Protein AF-A0A4Y3QLA6-F1 (afdb_monomer)

Solvent-accessible surface area (backbone atoms only — not comparable to full-atom values): 12357 Å² total; per-residue (Å²): 140,79,83,77,79,78,78,80,79,76,83,69,88,72,71,96,78,66,92,45,37,90,66,81,82,59,57,68,66,60,54,50,52,52,51,52,52,50,52,52,36,50,50,37,34,53,53,11,50,51,41,22,53,53,9,60,76,34,49,87,42,94,63,7,57,62,35,28,50,51,9,50,51,37,36,58,59,27,51,62,52,56,50,65,70,73,25,26,32,49,52,69,87,88,62,79,60,66,77,40,37,28,38,77,40,69,71,88,74,57,65,70,40,77,46,73,47,51,10,86,76,34,86,62,70,41,54,38,27,52,84,86,43,78,56,88,43,73,44,34,36,38,65,32,18,64,52,73,53,32,73,66,61,53,36,69,56,84,73,86,69,92,76,76,65,41,30,45,33,38,29,32,65,78,54,86,68,69,77,42,22,39,44,88,69,37,35,36,27,70,50,67,45,49,27,33,27,69,40,72,42,78,54,57,72,70,60,51,54,56,34,56,68,70,72,113

Foldseek 3Di:
DDDDDDPDPPPDPDPPPDLFDPDQPFDPVLVVVLVVLVVVLVVLLVVLVVQLVQLVVCVVPPVSVVSNVSSVVSNVVSVVSVLVQQAWEWDDFPPFQQQKKKAKDLDDDDAQDKDKAFLVPAPFWGAHDYPNHRPGDTARWGKIFSDGHHLVVLLPPPPPPVDGWMKMFIWGFPDTQGIWTDRRRMITGRGMTIIGTHDIDIDDVVSVVSSVVSVD

Mean predicted aligned error: 10.74 Å

pLDDT: mean 77.85, std 16.45, range [32.53, 97.44]

Sequence (216 aa):
MGRAAEPNHVPGSPASGALWAEVEWVPAGERRRLKIVMAGTLGLMIVGIAVHLTGMVLARTGAGVPLMLVGIALVALALPVAVFVNSYRGITPGTPGPPQLFHLSPIKWEPQDIVTLEASRSRGRQFFVDHGKLRRQYKRMVFFFPQRPTSKHMGQQSLKSKKGQLYLYELEPLTPLGPQYQRGAALGIPHDVTVRVLNRQPLPLTARSRLRRRGR

Organism: Microbacterium testaceum (NCBI:txid2033)

Radius of gyration: 22.07 Å; Cα contacts (8 Å, |Δi|>4): 345; chains: 1; bounding box: 47×64×65 Å

Nearest PDB structures (foldseek):
  7a0g-assembly1_GGG  TM=6.972E-01  e=6.358E-01  Serratia marcescens
  6h2f-assembly1_G  TM=5.927E-01  e=2.208E+00  Aeromonas hydrophila subsp. hydrophila AL09-71

Secondary structure (DSSP, 8-state):
---PPPP--------TT-SS-SS--S-HHHHHHHHHHHHHHHHHHHHHHHHHHHHHHTTTSTTHHHHHHHHHHHHHHHHHHHHHHHSEEEPPTTPPPPS-EEEEESS---TT-EEEE-GGGSSS-EEEEETTEEEEEEE--EEEBSSPPPHHHHHHS----SSS--EEEEEEESS---S-EEETTEEEESS-EEEEEEEEEEPPHHHHHHHHHT--

Structure (mmCIF, N/CA/C/O backbone):
data_AF-A0A4Y3QLA6-F1
#
_entry.id   AF-A0A4Y3QLA6-F1
#
loop_
_atom_site.group_PDB
_atom_site.id
_atom_site.type_symbol
_atom_site.label_atom_id
_atom_site.label_alt_id
_atom_site.label_comp_id
_atom_site.label_asym_id
_atom_site.label_entity_id
_atom_site.label_seq_id
_atom_site.pdbx_PDB_ins_code
_atom_site.Cartn_x
_atom_site.Cartn_y
_atom_site.Cartn_z
_atom_site.occupancy
_atom_site.B_iso_or_equiv
_atom_site.auth_seq_id
_atom_site.auth_comp_id
_atom_site.auth_asym_id
_atom_site.auth_atom_id
_atom_site.pdbx_PDB_model_num
ATOM 1 N N . MET A 1 1 ? -9.017 -45.637 19.934 1.00 41.72 1 MET A N 1
ATOM 2 C CA . MET A 1 1 ? -7.825 -44.819 20.247 1.00 41.72 1 MET A CA 1
ATOM 3 C C . MET A 1 1 ? -7.813 -43.613 19.313 1.00 41.72 1 MET A C 1
ATOM 5 O O . MET A 1 1 ? -7.311 -43.711 18.203 1.00 41.72 1 MET A O 1
ATOM 9 N N . GLY A 1 2 ? -8.475 -42.520 19.703 1.00 44.28 2 GLY A N 1
ATOM 10 C CA . GLY A 1 2 ? -8.557 -41.293 18.904 1.00 44.28 2 GLY A CA 1
ATOM 11 C C . GLY A 1 2 ? -7.486 -40.306 19.355 1.00 44.28 2 GLY A C 1
ATOM 12 O O . GLY A 1 2 ? -7.479 -39.913 20.518 1.00 44.28 2 GLY A O 1
ATOM 13 N N . ARG A 1 3 ? -6.566 -39.936 18.457 1.00 42.38 3 ARG A N 1
ATOM 14 C CA . ARG A 1 3 ? -5.612 -38.844 18.690 1.00 42.38 3 ARG A CA 1
ATOM 15 C C . ARG A 1 3 ? -6.401 -37.543 18.820 1.00 42.38 3 ARG A C 1
ATOM 17 O O . ARG A 1 3 ? -7.006 -37.096 17.849 1.00 42.38 3 ARG A O 1
ATOM 24 N N . ALA A 1 4 ? -6.398 -36.966 20.018 1.00 39.28 4 ALA A N 1
ATOM 25 C CA . ALA A 1 4 ? -6.835 -35.598 20.237 1.00 39.28 4 ALA A CA 1
ATOM 26 C C . ALA A 1 4 ? -5.996 -34.672 19.345 1.00 39.28 4 ALA A C 1
ATOM 28 O O . ALA A 1 4 ? -4.767 -34.753 19.344 1.00 39.28 4 ALA A O 1
ATOM 29 N N . ALA A 1 5 ? -6.672 -33.848 18.546 1.00 46.12 5 ALA A N 1
ATOM 30 C CA . ALA A 1 5 ? -6.036 -32.816 17.748 1.00 46.12 5 ALA A CA 1
ATOM 31 C C . ALA A 1 5 ? -5.336 -31.826 18.688 1.00 46.12 5 ALA A C 1
ATOM 33 O O . ALA A 1 5 ? -5.974 -31.257 19.577 1.00 46.12 5 ALA A O 1
ATOM 34 N N . GLU A 1 6 ? -4.028 -31.644 18.503 1.00 34.53 6 GLU A N 1
ATOM 35 C CA . GLU A 1 6 ? -3.276 -30.586 19.169 1.00 34.53 6 GLU A CA 1
ATOM 36 C C . GLU A 1 6 ? -3.915 -29.227 18.842 1.00 34.53 6 GLU A C 1
ATOM 38 O O . GLU A 1 6 ? -4.188 -28.938 17.671 1.00 34.53 6 GLU A O 1
ATOM 43 N N . PRO A 1 7 ? -4.168 -28.373 19.845 1.00 40.84 7 PRO A N 1
ATOM 44 C CA . PRO A 1 7 ? -4.616 -27.018 19.590 1.00 40.84 7 PRO A CA 1
ATOM 45 C C . PRO A 1 7 ? -3.512 -26.268 18.840 1.00 40.84 7 PRO A C 1
ATOM 47 O O . PRO A 1 7 ? -2.398 -26.114 19.339 1.00 40.84 7 PRO A O 1
ATOM 50 N N . ASN A 1 8 ? -3.839 -25.785 17.636 1.00 43.41 8 ASN A N 1
ATOM 51 C CA . ASN A 1 8 ? -3.009 -24.840 16.897 1.00 43.41 8 ASN A CA 1
ATOM 52 C C . ASN A 1 8 ? -2.656 -23.676 17.825 1.00 43.41 8 ASN A C 1
ATOM 54 O O . ASN A 1 8 ? -3.515 -22.878 18.205 1.00 43.41 8 ASN A O 1
ATOM 58 N N . HIS A 1 9 ? -1.381 -23.601 18.191 1.00 32.53 9 HIS A N 1
ATOM 59 C CA . HIS A 1 9 ? -0.824 -22.526 18.986 1.00 32.53 9 HIS A CA 1
ATOM 60 C C . HIS A 1 9 ? -1.020 -21.216 18.216 1.00 32.53 9 HIS A C 1
ATOM 62 O O . HIS A 1 9 ? -0.312 -20.932 17.253 1.00 32.53 9 HIS A O 1
ATOM 68 N N . VAL A 1 10 ? -2.013 -20.422 18.622 1.00 43.31 10 VAL A N 1
ATOM 69 C CA . VAL A 1 10 ? -2.163 -19.036 18.171 1.00 43.31 10 VAL A CA 1
ATOM 70 C C . VAL A 1 10 ? -0.957 -18.275 18.730 1.00 43.31 10 VAL A C 1
ATOM 72 O O . VAL A 1 10 ? -0.815 -18.205 19.956 1.00 43.31 10 VAL A O 1
ATOM 75 N N . PRO A 1 11 ? -0.045 -17.746 17.895 1.00 43.00 11 PRO A N 1
ATOM 76 C CA . PRO A 1 11 ? 1.092 -16.994 18.393 1.00 43.00 11 PRO A CA 1
ATOM 77 C C . PRO A 1 11 ? 0.596 -15.661 18.949 1.00 43.00 11 PRO A C 1
ATOM 79 O O . PRO A 1 11 ? 0.084 -14.832 18.203 1.00 43.00 11 PRO A O 1
ATOM 82 N N . GLY A 1 12 ? 0.766 -15.492 20.261 1.00 38.47 12 GLY A N 1
ATOM 83 C CA . GLY A 1 12 ? 0.907 -14.216 20.958 1.00 38.47 12 GLY A CA 1
ATOM 84 C C . GLY A 1 12 ? -0.172 -13.171 20.690 1.00 38.47 12 GLY A C 1
ATOM 85 O O . GLY A 1 12 ? -0.034 -12.352 19.788 1.00 38.47 12 GLY A O 1
ATOM 86 N N . SER A 1 13 ? -1.157 -13.087 21.585 1.00 39.84 13 SER A N 1
ATOM 87 C CA . SER A 1 13 ? -1.758 -11.787 21.895 1.00 39.84 13 SER A CA 1
ATOM 88 C C . SER A 1 13 ? -0.634 -10.897 22.453 1.00 39.84 13 SER A C 1
ATOM 90 O O . SER A 1 13 ? -0.084 -11.229 23.508 1.00 39.84 13 SER A O 1
ATOM 92 N N . PRO A 1 14 ? -0.175 -9.850 21.739 1.00 45.19 14 PRO A N 1
ATOM 93 C CA . PRO A 1 14 ? 0.962 -9.069 22.195 1.00 45.19 14 PRO A CA 1
ATOM 94 C C . PRO A 1 14 ? 0.545 -8.253 23.415 1.00 45.19 14 PRO A C 1
ATOM 96 O O . PRO A 1 14 ? -0.505 -7.607 23.407 1.00 45.19 14 PRO A O 1
ATOM 99 N N . ALA A 1 15 ? 1.402 -8.267 24.436 1.00 44.12 15 ALA A N 1
ATOM 100 C CA . ALA A 1 15 ? 1.282 -7.460 25.640 1.00 44.12 15 ALA A CA 1
ATOM 101 C C . ALA A 1 15 ? 0.733 -6.056 25.328 1.00 44.12 15 ALA A C 1
ATOM 103 O O . ALA A 1 15 ? 1.223 -5.338 24.445 1.00 44.12 15 ALA A O 1
ATOM 104 N N . SER A 1 16 ? -0.312 -5.684 26.060 1.00 46.16 16 SER A N 1
ATOM 105 C CA . SER A 1 16 ? -0.976 -4.385 26.039 1.00 46.16 16 SER A CA 1
ATOM 106 C C .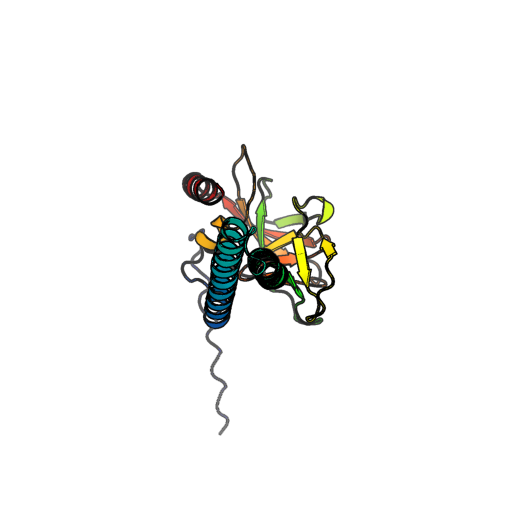 SER A 1 16 ? 0.009 -3.276 26.435 1.00 46.16 16 SER A C 1
ATOM 108 O O . SER A 1 16 ? 0.082 -2.877 27.591 1.00 46.16 16 SER A O 1
ATOM 110 N N . GLY A 1 17 ? 0.821 -2.812 25.485 1.00 54.91 17 GLY A N 1
ATOM 111 C CA . GLY A 1 17 ? 1.807 -1.751 25.711 1.00 54.91 17 GLY A CA 1
ATOM 112 C C . GLY A 1 17 ? 2.734 -1.479 24.524 1.00 54.91 17 GLY A C 1
ATOM 113 O O . GLY A 1 17 ? 3.170 -0.344 24.333 1.00 54.91 17 GLY A O 1
ATOM 114 N N . ALA A 1 18 ? 2.997 -2.475 23.671 1.00 63.41 18 ALA A N 1
ATOM 115 C CA . ALA A 1 18 ? 3.834 -2.278 22.489 1.00 63.41 18 ALA A CA 1
ATOM 116 C C . ALA A 1 18 ? 3.042 -1.636 21.334 1.00 63.41 18 ALA A C 1
ATOM 118 O O . ALA A 1 18 ? 2.153 -2.258 20.743 1.00 63.41 18 ALA A O 1
ATOM 119 N N . LEU A 1 19 ? 3.409 -0.397 20.983 1.00 71.25 19 LEU A N 1
ATOM 120 C CA . LEU A 1 19 ? 2.838 0.360 19.856 1.00 71.25 19 LEU A CA 1
ATOM 121 C C . LEU A 1 19 ? 3.053 -0.332 18.499 1.00 71.25 19 LEU A C 1
ATOM 123 O O . LEU A 1 19 ? 2.272 -0.165 17.564 1.00 71.25 19 LEU A O 1
ATOM 127 N N . TRP A 1 20 ? 4.137 -1.096 18.382 1.00 76.25 20 TRP A N 1
ATOM 128 C CA . TRP A 1 20 ? 4.556 -1.748 17.150 1.00 76.25 20 TRP A CA 1
ATOM 129 C C . TRP A 1 20 ? 4.590 -3.252 17.322 1.00 76.25 20 TRP A C 1
ATOM 131 O O . TRP A 1 20 ? 4.953 -3.745 18.386 1.00 76.25 20 TRP A O 1
ATOM 141 N N . ALA A 1 21 ? 4.294 -3.973 16.243 1.00 77.94 21 ALA A N 1
ATOM 142 C CA . ALA A 1 21 ? 4.711 -5.363 16.164 1.00 77.94 21 ALA A CA 1
ATOM 143 C C . ALA A 1 21 ? 6.245 -5.440 16.101 1.00 77.94 21 ALA A C 1
ATOM 145 O O . ALA A 1 21 ? 6.885 -4.679 15.363 1.00 77.94 21 ALA A O 1
ATOM 146 N N . GLU A 1 22 ? 6.819 -6.372 16.859 1.00 71.75 22 GLU A N 1
ATOM 147 C CA . GLU A 1 22 ? 8.259 -6.656 16.865 1.00 71.75 22 GLU A CA 1
ATOM 148 C C . GLU A 1 22 ? 8.672 -7.512 15.663 1.00 71.75 22 GLU A C 1
ATOM 150 O O . GLU A 1 22 ? 9.756 -7.339 15.105 1.00 71.75 22 GLU A O 1
ATOM 155 N N . VAL A 1 23 ? 7.772 -8.390 15.210 1.00 74.38 23 VAL A N 1
ATOM 156 C CA . VAL A 1 23 ? 8.021 -9.333 14.118 1.00 74.38 23 VAL A CA 1
ATOM 157 C C . VAL A 1 23 ? 7.332 -8.870 12.835 1.00 74.38 23 VAL A C 1
ATOM 159 O O . VAL A 1 23 ? 6.152 -8.518 12.809 1.00 74.38 23 VAL A O 1
ATOM 162 N N . GLU A 1 24 ? 8.082 -8.882 11.731 1.00 76.19 24 GLU A N 1
ATOM 163 C CA . GLU A 1 24 ? 7.548 -8.593 10.402 1.00 76.19 24 GLU A CA 1
ATOM 164 C C . GLU A 1 24 ? 6.762 -9.804 9.878 1.00 76.19 24 GLU A C 1
ATOM 166 O O . GLU A 1 24 ? 7.348 -10.766 9.380 1.00 76.19 24 GLU A O 1
ATOM 171 N N . TRP A 1 25 ? 5.436 -9.714 9.948 1.00 75.69 25 TRP A N 1
ATOM 172 C CA . TRP A 1 25 ? 4.486 -10.779 9.608 1.00 75.69 25 TRP A CA 1
ATOM 173 C C . TRP A 1 25 ? 4.239 -10.975 8.100 1.00 75.69 25 TRP A C 1
ATOM 175 O O . TRP A 1 25 ? 3.506 -11.875 7.698 1.00 75.69 25 TRP A O 1
ATOM 185 N N . VAL A 1 26 ? 4.869 -10.170 7.237 1.00 77.69 26 VAL A N 1
ATOM 186 C CA . VAL A 1 26 ? 4.823 -10.398 5.783 1.00 77.69 26 VAL A CA 1
ATOM 187 C C . VAL A 1 26 ? 5.601 -11.679 5.451 1.00 77.69 26 VAL A C 1
ATOM 189 O O . VAL A 1 26 ? 6.781 -11.76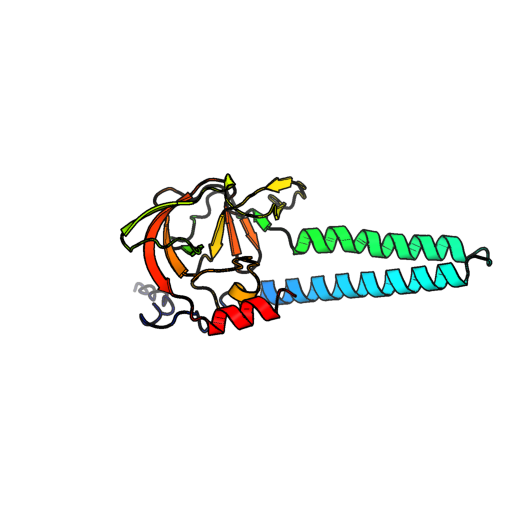7 5.819 1.00 77.69 26 VAL A O 1
ATOM 192 N N . PRO A 1 27 ? 5.016 -12.646 4.718 1.00 78.50 27 PRO A N 1
ATOM 193 C CA . PRO A 1 27 ? 5.691 -13.894 4.381 1.00 78.50 27 PRO A CA 1
ATOM 194 C C . PRO A 1 27 ? 7.056 -13.668 3.715 1.00 78.50 27 PRO A C 1
ATOM 196 O O . PRO A 1 27 ? 7.208 -12.858 2.794 1.00 78.50 27 PRO A O 1
ATOM 199 N N . ALA A 1 28 ? 8.076 -14.416 4.146 1.00 80.31 28 ALA A N 1
ATOM 200 C CA . ALA A 1 28 ? 9.442 -14.260 3.638 1.00 80.31 28 ALA A CA 1
ATOM 201 C C . ALA A 1 28 ? 9.547 -14.473 2.116 1.00 80.31 28 ALA A C 1
ATOM 203 O O . ALA A 1 28 ? 10.299 -13.758 1.447 1.00 80.31 28 ALA A O 1
ATOM 204 N N . GLY A 1 29 ? 8.753 -15.401 1.570 1.00 78.62 29 GLY A N 1
ATOM 205 C CA . GLY A 1 29 ? 8.673 -15.662 0.132 1.00 78.62 29 GLY A CA 1
ATOM 206 C C . GLY A 1 29 ? 8.174 -14.457 -0.671 1.00 78.62 29 GLY A C 1
ATOM 207 O O . GLY A 1 29 ? 8.763 -14.123 -1.699 1.00 78.62 29 GLY A O 1
ATOM 208 N N . GLU A 1 30 ? 7.162 -13.740 -0.171 1.00 77.25 30 GLU A N 1
ATOM 209 C CA . GLU A 1 30 ? 6.634 -12.536 -0.824 1.00 77.25 30 GLU A CA 1
ATOM 210 C C . GLU A 1 30 ? 7.689 -11.421 -0.849 1.00 77.25 30 GLU A C 1
ATOM 212 O O . GLU A 1 30 ? 7.937 -10.814 -1.894 1.00 77.25 30 GLU A O 1
ATOM 217 N N . ARG A 1 31 ? 8.408 -11.230 0.267 1.00 79.50 31 ARG A N 1
ATOM 218 C CA . ARG A 1 31 ? 9.523 -10.271 0.351 1.00 79.50 31 ARG A CA 1
ATOM 219 C C . ARG A 1 31 ? 10.645 -10.606 -0.628 1.00 79.50 31 ARG A C 1
ATOM 221 O O . ARG A 1 31 ? 11.154 -9.713 -1.304 1.00 79.50 31 ARG A O 1
ATOM 228 N N . ARG A 1 32 ? 11.060 -11.876 -0.692 1.00 82.81 32 ARG A N 1
ATOM 229 C CA . ARG A 1 32 ? 12.139 -12.322 -1.585 1.00 82.81 32 ARG A CA 1
ATOM 230 C C . ARG A 1 32 ? 11.745 -12.122 -3.045 1.00 82.81 32 ARG A C 1
ATOM 232 O O . ARG A 1 32 ? 12.527 -11.551 -3.799 1.00 82.81 32 ARG A O 1
ATOM 239 N N . ARG A 1 33 ? 10.523 -12.509 -3.421 1.00 81.81 33 ARG A N 1
ATOM 240 C CA . ARG A 1 33 ? 9.992 -12.299 -4.772 1.00 81.81 33 ARG A CA 1
ATOM 241 C C . ARG A 1 33 ? 9.972 -10.816 -5.137 1.00 81.81 33 ARG A C 1
ATOM 243 O O . ARG A 1 33 ? 10.454 -10.458 -6.205 1.00 81.81 33 ARG A O 1
ATOM 250 N N . LEU A 1 34 ? 9.481 -9.956 -4.244 1.00 81.44 34 LEU A N 1
ATOM 251 C CA . LEU A 1 34 ? 9.457 -8.509 -4.462 1.00 81.44 34 LEU A CA 1
ATOM 252 C C . LEU A 1 34 ? 10.868 -7.947 -4.692 1.00 81.44 34 LEU A C 1
ATOM 254 O O . LEU A 1 34 ? 11.083 -7.221 -5.658 1.00 81.44 34 LEU A O 1
ATOM 258 N N . LYS A 1 35 ? 11.843 -8.334 -3.857 1.00 85.19 35 LYS A N 1
ATOM 259 C CA . LYS A 1 35 ? 13.247 -7.918 -4.010 1.00 85.19 35 LYS A CA 1
ATOM 260 C C . LYS A 1 35 ? 13.847 -8.366 -5.340 1.00 85.19 35 LYS A C 1
ATOM 262 O O . LYS A 1 35 ? 14.475 -7.553 -6.007 1.00 85.19 35 LYS A O 1
ATOM 267 N N . ILE A 1 36 ? 13.642 -9.627 -5.726 1.00 86.94 36 ILE A N 1
ATOM 268 C CA . ILE A 1 36 ? 14.159 -10.177 -6.989 1.00 86.94 36 ILE A CA 1
ATOM 269 C C . ILE A 1 36 ? 13.582 -9.405 -8.174 1.00 86.94 36 ILE A C 1
ATOM 271 O O . ILE A 1 36 ? 14.332 -8.962 -9.040 1.00 86.94 36 ILE A O 1
ATOM 275 N N . VAL A 1 37 ? 12.264 -9.188 -8.199 1.00 85.25 37 VAL A N 1
ATOM 276 C CA . VAL A 1 37 ? 11.637 -8.481 -9.321 1.00 85.25 37 VAL A CA 1
ATOM 277 C C . VAL A 1 37 ? 12.057 -7.010 -9.358 1.00 85.25 37 VAL A C 1
ATOM 279 O O . VAL A 1 37 ? 12.344 -6.494 -10.435 1.00 85.25 37 VAL A O 1
ATOM 282 N N . MET A 1 38 ? 12.160 -6.335 -8.208 1.00 85.38 38 MET A N 1
ATOM 283 C CA . MET A 1 38 ? 12.674 -4.961 -8.156 1.00 85.38 38 MET A CA 1
ATOM 284 C C . MET A 1 38 ? 14.123 -4.868 -8.645 1.00 85.38 38 MET A C 1
ATOM 286 O O . MET A 1 38 ? 14.428 -3.974 -9.428 1.00 85.38 38 MET A O 1
ATOM 290 N N . ALA A 1 39 ? 14.994 -5.793 -8.231 1.00 89.38 39 ALA A N 1
ATOM 291 C CA . ALA A 1 39 ? 16.382 -5.840 -8.682 1.00 89.38 39 ALA A CA 1
ATOM 292 C C . ALA A 1 39 ? 16.475 -6.067 -10.199 1.00 89.38 39 ALA A C 1
ATOM 294 O O . ALA A 1 39 ? 17.190 -5.335 -10.877 1.00 89.38 39 ALA A O 1
ATOM 295 N N . GLY A 1 40 ? 15.697 -7.008 -10.746 1.00 89.06 40 GLY A N 1
ATOM 296 C CA . GLY A 1 40 ? 15.639 -7.248 -12.190 1.00 89.06 40 GLY A CA 1
ATOM 297 C C . GLY A 1 40 ? 15.109 -6.044 -12.974 1.00 89.06 40 GLY A C 1
ATOM 298 O O . GLY A 1 40 ? 15.680 -5.671 -13.994 1.00 89.06 40 GLY A O 1
ATOM 299 N N . THR A 1 41 ? 14.067 -5.381 -12.464 1.00 89.00 41 THR A N 1
ATOM 300 C CA . THR A 1 41 ? 13.501 -4.168 -13.083 1.00 89.00 41 THR A CA 1
ATOM 301 C C . THR A 1 41 ? 14.513 -3.021 -13.085 1.00 89.00 41 THR A C 1
ATOM 303 O O . THR A 1 41 ? 14.663 -2.331 -14.089 1.00 89.00 41 THR A O 1
ATOM 306 N N . LEU A 1 42 ? 15.237 -2.832 -11.976 1.00 90.69 42 LEU A N 1
ATOM 307 C CA . LEU A 1 42 ? 16.288 -1.823 -11.874 1.00 90.69 42 LEU A CA 1
ATOM 308 C C . LEU A 1 42 ? 17.450 -2.131 -12.825 1.00 90.69 42 LEU A C 1
ATOM 310 O O . LEU A 1 42 ? 17.905 -1.233 -13.525 1.00 90.69 42 LEU A O 1
ATOM 314 N N . GLY A 1 43 ? 17.881 -3.394 -12.895 1.00 92.06 43 GLY A N 1
ATOM 315 C CA . GLY A 1 43 ? 18.901 -3.842 -13.841 1.00 92.06 43 GLY A CA 1
ATOM 316 C C . GLY A 1 43 ? 18.506 -3.553 -15.289 1.00 92.06 43 GLY A C 1
ATOM 317 O O . GLY A 1 43 ? 19.288 -2.960 -16.026 1.00 92.06 43 GLY A O 1
ATOM 318 N N . LEU A 1 44 ? 17.265 -3.871 -15.670 1.00 91.94 44 LEU A N 1
ATOM 319 C CA . LEU A 1 44 ? 16.735 -3.587 -17.005 1.00 91.94 44 LEU A CA 1
ATOM 320 C C . LEU A 1 44 ? 16.724 -2.083 -17.319 1.00 91.94 44 LEU A C 1
ATOM 322 O O . LEU A 1 44 ? 17.095 -1.693 -18.423 1.00 91.94 44 LEU A O 1
ATOM 326 N N . MET A 1 45 ? 16.352 -1.234 -16.351 1.00 92.50 45 MET A N 1
ATOM 327 C CA . MET A 1 45 ? 16.415 0.220 -16.532 1.00 92.50 45 MET A CA 1
ATOM 328 C C . MET A 1 45 ? 17.848 0.720 -16.711 1.00 92.50 45 MET A C 1
ATOM 330 O O . MET A 1 45 ? 18.090 1.514 -17.613 1.00 92.50 45 MET A O 1
ATOM 334 N N . ILE A 1 46 ? 18.795 0.258 -15.889 1.00 94.88 46 ILE A N 1
ATOM 335 C CA . ILE A 1 46 ? 20.205 0.669 -15.983 1.00 94.88 46 ILE A CA 1
ATOM 336 C C . ILE A 1 46 ? 20.778 0.285 -17.350 1.00 94.88 46 ILE A C 1
ATOM 338 O O . ILE A 1 46 ? 21.361 1.131 -18.025 1.00 94.88 46 ILE A O 1
ATOM 342 N N . VAL A 1 47 ? 20.565 -0.962 -17.781 1.00 95.19 47 VAL A N 1
ATOM 343 C CA . VAL A 1 47 ? 21.024 -1.445 -19.090 1.00 95.19 47 VAL A CA 1
ATOM 344 C C . VAL A 1 47 ? 20.361 -0.655 -20.218 1.00 95.19 47 VAL A C 1
ATOM 346 O O . VAL A 1 47 ? 21.055 -0.180 -21.110 1.00 95.19 47 VAL A O 1
ATOM 349 N N . GLY A 1 48 ? 19.043 -0.449 -20.164 1.00 93.88 48 GLY A N 1
ATOM 350 C CA . GLY A 1 48 ? 18.320 0.319 -21.178 1.00 93.88 48 GLY A CA 1
ATOM 351 C C . GLY A 1 48 ? 18.813 1.763 -21.305 1.00 93.88 48 GLY A C 1
ATOM 352 O O . GLY A 1 48 ? 19.034 2.237 -22.418 1.00 93.88 48 GLY A O 1
ATOM 353 N N . ILE A 1 49 ? 19.060 2.442 -20.179 1.00 94.31 49 ILE A N 1
ATOM 354 C CA . ILE A 1 49 ? 19.620 3.802 -20.154 1.00 94.31 49 ILE A CA 1
ATOM 355 C C . ILE A 1 49 ? 21.032 3.816 -20.742 1.00 94.31 49 ILE A C 1
ATOM 357 O O . ILE A 1 49 ? 21.323 4.658 -21.587 1.00 94.31 49 ILE A O 1
ATOM 361 N N . ALA A 1 50 ? 21.899 2.884 -20.336 1.00 95.94 50 ALA A N 1
ATOM 362 C CA . ALA A 1 50 ? 23.263 2.806 -20.850 1.00 95.94 50 ALA A CA 1
ATOM 363 C C . ALA A 1 50 ? 23.275 2.600 -22.373 1.00 95.94 50 ALA A C 1
ATOM 365 O O . ALA A 1 50 ? 23.907 3.374 -23.087 1.00 95.94 50 ALA A O 1
ATOM 366 N N . VAL A 1 51 ? 22.500 1.633 -22.875 1.00 94.62 51 VAL A N 1
ATOM 367 C CA . VAL A 1 51 ? 22.350 1.350 -24.313 1.00 94.62 51 VAL A CA 1
ATOM 368 C C . VAL A 1 51 ? 21.821 2.574 -25.066 1.00 94.62 51 VAL A C 1
ATOM 370 O O . VAL A 1 51 ? 22.331 2.910 -26.135 1.00 94.62 51 VAL A O 1
ATOM 373 N N . HIS A 1 52 ? 20.842 3.283 -24.497 1.00 92.38 52 HIS A N 1
ATOM 374 C CA . HIS A 1 52 ? 20.301 4.500 -25.097 1.00 92.38 52 HIS A CA 1
ATOM 375 C C . HIS A 1 52 ? 21.354 5.612 -25.209 1.00 92.38 52 HIS A C 1
ATOM 377 O O . HIS A 1 52 ? 21.511 6.202 -26.278 1.00 92.38 52 HIS A O 1
ATOM 383 N N . LEU A 1 53 ? 22.108 5.866 -24.134 1.00 95.00 53 LEU A N 1
ATOM 384 C CA . LEU A 1 53 ? 23.176 6.869 -24.116 1.00 95.00 53 LEU A CA 1
ATOM 385 C C . LEU A 1 53 ? 24.304 6.514 -25.091 1.00 95.00 53 LEU A C 1
ATOM 387 O O . LEU A 1 53 ? 24.773 7.383 -25.825 1.00 95.00 53 LEU A O 1
ATOM 391 N N . THR A 1 54 ? 24.701 5.241 -25.166 1.00 93.06 54 THR A N 1
ATOM 392 C CA . THR A 1 54 ? 25.663 4.767 -26.171 1.00 93.06 54 THR A CA 1
ATOM 393 C C . THR A 1 54 ? 25.142 5.010 -27.588 1.00 93.06 54 THR A C 1
ATOM 395 O O . THR A 1 54 ? 25.886 5.489 -28.442 1.00 93.06 54 THR A O 1
ATOM 398 N N . GLY A 1 55 ? 23.854 4.754 -27.834 1.00 92.19 55 GLY A N 1
ATOM 399 C CA . GLY A 1 55 ? 23.214 5.026 -29.119 1.00 92.19 55 GLY A CA 1
ATOM 400 C C . GLY A 1 55 ? 23.223 6.511 -29.485 1.00 92.19 55 GLY A C 1
ATOM 401 O O . GLY A 1 55 ? 23.497 6.844 -30.634 1.00 92.19 55 GLY A O 1
ATOM 402 N N . MET A 1 56 ? 23.009 7.405 -28.512 1.00 92.00 56 MET A N 1
ATOM 403 C CA . MET A 1 56 ? 23.089 8.856 -28.725 1.00 92.00 56 MET A CA 1
ATOM 404 C C . MET A 1 56 ? 24.491 9.306 -29.145 1.00 92.00 56 MET A C 1
ATOM 406 O O . MET A 1 56 ? 24.626 10.096 -30.077 1.00 92.00 56 MET A O 1
ATOM 410 N N . VAL A 1 57 ? 25.536 8.792 -28.489 1.00 93.31 57 VAL A N 1
ATOM 411 C CA . VAL A 1 57 ? 26.933 9.094 -28.852 1.00 93.31 57 VAL A CA 1
ATOM 412 C C . VAL A 1 57 ? 27.243 8.604 -30.269 1.00 93.31 57 VAL A C 1
ATOM 414 O O . VAL A 1 57 ? 27.929 9.282 -31.033 1.00 93.31 57 VAL A O 1
ATOM 417 N N . LEU A 1 58 ? 26.690 7.451 -30.644 1.00 92.31 58 LEU A N 1
ATOM 418 C CA . LEU A 1 58 ? 26.883 6.824 -31.947 1.00 92.31 58 LEU A CA 1
ATOM 419 C C . LEU A 1 58 ? 25.845 7.239 -32.995 1.00 92.31 58 LEU A C 1
ATOM 421 O O . LEU A 1 58 ? 25.847 6.666 -34.075 1.00 92.31 58 LEU A O 1
ATOM 425 N N . ALA A 1 59 ? 24.984 8.231 -32.747 1.00 84.88 59 ALA A N 1
ATOM 426 C CA . ALA A 1 59 ? 23.852 8.556 -33.628 1.00 84.88 59 ALA A CA 1
ATOM 427 C C . ALA A 1 59 ? 24.253 8.882 -35.081 1.00 84.88 59 ALA A C 1
ATOM 429 O O . ALA A 1 59 ? 23.447 8.738 -35.996 1.00 84.88 59 ALA A O 1
ATOM 430 N N . ARG A 1 60 ? 25.505 9.310 -35.292 1.00 85.69 60 ARG A N 1
ATOM 431 C CA . ARG A 1 60 ? 26.078 9.607 -36.616 1.00 85.69 60 ARG A CA 1
ATOM 432 C C . ARG A 1 60 ? 26.568 8.371 -37.369 1.00 85.69 60 ARG A C 1
ATOM 434 O O . ARG A 1 60 ? 26.772 8.442 -38.575 1.00 85.69 60 ARG A O 1
ATOM 441 N N . THR A 1 61 ? 26.776 7.255 -36.678 1.00 80.50 61 THR A N 1
ATOM 442 C CA . THR A 1 61 ? 27.037 5.962 -37.306 1.00 80.50 61 THR A CA 1
ATOM 443 C C . THR A 1 61 ? 25.674 5.308 -37.531 1.00 80.50 61 THR A C 1
ATOM 445 O O . THR A 1 61 ? 24.807 5.383 -36.665 1.00 80.50 61 THR A O 1
ATOM 448 N N . GLY A 1 62 ? 25.418 4.690 -38.687 1.00 79.94 62 GLY A N 1
ATOM 449 C CA . GLY A 1 62 ? 24.086 4.142 -39.015 1.00 79.94 62 GLY A CA 1
ATOM 450 C C . GLY A 1 62 ? 23.511 3.149 -37.983 1.00 79.94 62 GLY A C 1
ATOM 451 O O . GLY A 1 62 ? 22.318 2.861 -38.002 1.00 79.94 62 GLY A O 1
ATOM 452 N N . ALA A 1 63 ? 24.336 2.666 -37.047 1.00 84.12 63 ALA A N 1
ATOM 453 C CA . ALA A 1 63 ? 23.960 1.811 -35.924 1.00 84.12 63 ALA A CA 1
ATOM 454 C C . ALA A 1 63 ? 23.484 2.563 -34.657 1.00 84.12 63 ALA A C 1
ATOM 456 O O . ALA A 1 63 ? 22.930 1.934 -33.756 1.00 84.12 63 ALA A O 1
ATOM 457 N N . GLY A 1 64 ? 23.662 3.883 -34.549 1.00 86.12 64 GLY A N 1
ATOM 458 C CA . GLY A 1 64 ? 23.291 4.638 -33.347 1.00 86.12 64 GLY A CA 1
ATOM 459 C C . GLY A 1 64 ? 21.783 4.701 -33.101 1.00 86.12 64 GLY A C 1
ATOM 460 O O . GLY A 1 64 ? 21.322 4.425 -31.995 1.00 86.12 64 GLY A O 1
ATOM 461 N N . VAL A 1 65 ? 20.995 4.977 -34.146 1.00 90.31 65 VAL A N 1
ATOM 462 C CA . VAL A 1 65 ? 19.522 5.035 -34.071 1.00 90.31 65 VAL A CA 1
ATOM 463 C C . VAL A 1 65 ? 18.893 3.713 -33.602 1.00 90.31 65 VAL A C 1
ATOM 465 O O . VAL A 1 65 ? 18.109 3.750 -32.649 1.00 90.31 65 VAL A O 1
ATOM 468 N N . PRO A 1 66 ? 19.210 2.534 -34.181 1.00 92.94 66 PRO A N 1
ATOM 469 C CA . PRO A 1 66 ? 18.643 1.280 -33.687 1.00 92.94 66 PRO A CA 1
ATOM 470 C C . PRO A 1 66 ? 19.051 0.994 -32.237 1.00 92.94 66 PRO A C 1
ATOM 472 O O . PRO A 1 66 ? 18.219 0.538 -31.454 1.00 92.94 66 PRO A O 1
ATOM 475 N N . LEU A 1 67 ? 20.279 1.338 -31.835 1.00 92.12 67 LEU A N 1
ATOM 476 C CA . LEU A 1 67 ? 20.728 1.181 -30.451 1.00 92.12 67 LEU A CA 1
ATOM 477 C C . LEU A 1 67 ? 19.925 2.073 -29.485 1.00 92.12 67 LEU A C 1
ATOM 479 O O . LEU A 1 67 ? 19.487 1.610 -28.431 1.00 92.12 67 LEU A O 1
ATOM 483 N N . MET A 1 68 ? 19.633 3.321 -29.873 1.00 92.94 68 MET A N 1
ATOM 484 C CA . MET A 1 68 ? 18.762 4.216 -29.100 1.00 92.94 68 MET A CA 1
ATOM 485 C C . MET A 1 68 ? 17.363 3.627 -28.898 1.00 92.94 68 MET A C 1
ATOM 487 O O . MET A 1 68 ? 16.836 3.696 -27.785 1.00 92.94 68 MET A O 1
ATOM 491 N N . LEU A 1 69 ? 16.774 3.049 -29.952 1.00 93.38 69 LEU A N 1
ATOM 492 C CA . LEU A 1 69 ? 15.443 2.438 -29.908 1.00 93.38 69 LEU A CA 1
ATOM 493 C C . LEU A 1 69 ? 15.411 1.192 -29.020 1.00 93.38 69 LEU A C 1
ATOM 495 O O . LEU A 1 69 ? 14.476 1.033 -28.236 1.00 93.38 69 LEU A O 1
ATOM 499 N N . VAL A 1 70 ? 16.444 0.347 -29.079 1.00 94.56 70 VAL A N 1
ATOM 500 C CA . VAL A 1 70 ? 16.582 -0.810 -28.180 1.00 94.56 70 VAL A CA 1
ATOM 501 C C . VAL A 1 70 ? 16.666 -0.351 -26.725 1.00 94.56 70 VAL A C 1
ATOM 503 O O . VAL A 1 70 ? 15.953 -0.884 -25.875 1.00 94.56 70 VAL A O 1
ATOM 506 N N . GLY A 1 71 ? 17.463 0.680 -26.431 1.00 91.62 71 GLY A N 1
ATOM 507 C CA . GLY A 1 71 ? 17.546 1.257 -25.088 1.00 91.62 71 GLY A CA 1
ATOM 508 C C . GLY A 1 71 ? 16.188 1.746 -24.568 1.00 91.62 71 GLY A C 1
ATOM 509 O O . GLY A 1 71 ? 15.783 1.400 -23.456 1.00 91.62 71 GLY A O 1
ATOM 510 N N . ILE A 1 72 ? 15.434 2.470 -25.405 1.00 92.69 72 ILE A N 1
ATOM 511 C CA . ILE A 1 72 ? 14.068 2.921 -25.086 1.00 92.69 72 ILE A CA 1
ATOM 512 C C . ILE A 1 72 ? 13.136 1.730 -24.844 1.00 92.69 72 ILE A C 1
ATOM 514 O O . ILE A 1 72 ? 12.390 1.733 -23.866 1.00 92.69 72 ILE A O 1
ATOM 518 N N . ALA A 1 73 ? 13.181 0.704 -25.696 1.00 93.38 73 ALA A N 1
ATOM 519 C CA . ALA A 1 73 ? 12.336 -0.479 -25.567 1.00 93.38 73 ALA A CA 1
ATOM 520 C C . ALA A 1 73 ? 12.586 -1.215 -24.240 1.00 93.38 73 ALA A C 1
ATOM 522 O O . ALA A 1 73 ? 11.633 -1.590 -23.556 1.00 93.38 73 ALA A O 1
ATOM 523 N N . LEU A 1 74 ? 13.848 -1.358 -23.826 1.00 92.12 74 LEU A N 1
ATOM 524 C CA . LEU A 1 74 ? 14.208 -1.972 -22.544 1.00 92.12 74 LEU A CA 1
ATOM 525 C C . LEU A 1 74 ? 13.640 -1.182 -21.354 1.00 92.12 74 LEU A C 1
ATOM 527 O O . LEU A 1 74 ? 13.031 -1.767 -20.455 1.00 92.12 74 LEU A O 1
ATOM 531 N N . VAL A 1 75 ? 13.759 0.150 -21.366 1.00 90.25 75 VAL A N 1
ATOM 532 C CA . VAL A 1 75 ? 13.168 1.008 -20.322 1.00 90.25 75 VAL A CA 1
ATOM 533 C C . VAL A 1 75 ? 11.637 0.925 -20.339 1.00 90.25 75 VAL A C 1
ATOM 535 O O . VAL A 1 75 ? 11.006 0.806 -19.285 1.00 90.25 75 VAL A O 1
ATOM 538 N N . ALA A 1 76 ? 11.024 0.923 -21.523 1.00 89.56 76 ALA A N 1
ATOM 539 C CA . ALA A 1 76 ? 9.577 0.810 -21.680 1.00 89.56 76 ALA A CA 1
ATOM 540 C C . ALA A 1 76 ? 9.035 -0.526 -21.146 1.00 89.56 76 ALA A C 1
ATOM 542 O O . ALA A 1 76 ? 7.954 -0.547 -20.558 1.00 89.56 76 ALA A O 1
ATOM 543 N N . LEU A 1 77 ? 9.792 -1.621 -21.280 1.00 89.25 77 LEU A N 1
ATOM 544 C CA . LEU A 1 77 ? 9.458 -2.936 -20.720 1.00 89.25 77 LEU A CA 1
ATOM 545 C C . LEU A 1 77 ? 9.572 -2.988 -19.188 1.00 89.25 77 LEU A C 1
ATOM 547 O O . LEU A 1 77 ? 8.815 -3.715 -18.543 1.00 89.25 77 LEU A O 1
ATOM 551 N N . ALA A 1 78 ? 10.459 -2.195 -18.581 1.00 85.88 78 ALA A N 1
ATOM 552 C CA . ALA A 1 78 ? 10.590 -2.120 -17.124 1.00 85.88 78 ALA A CA 1
ATOM 553 C C . ALA A 1 78 ? 9.360 -1.475 -16.455 1.00 85.88 78 ALA A C 1
ATOM 555 O O . ALA A 1 78 ? 8.961 -1.861 -15.352 1.00 85.88 78 AL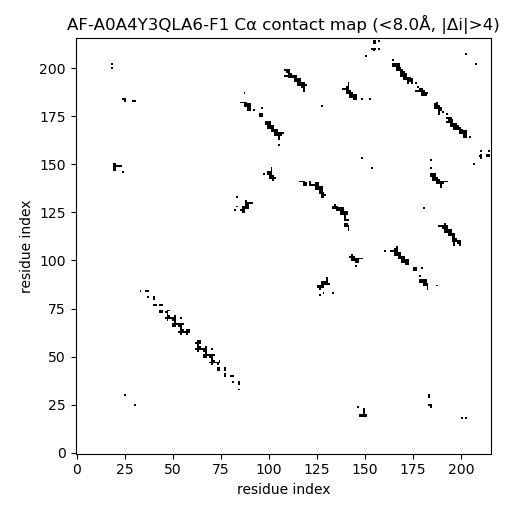A A O 1
ATOM 556 N N . LEU A 1 79 ? 8.718 -0.518 -17.133 1.00 80.56 79 LEU A N 1
ATOM 557 C CA . LEU A 1 79 ? 7.578 0.240 -16.614 1.00 80.56 79 LEU A CA 1
ATOM 558 C C . LEU A 1 79 ? 6.360 -0.631 -16.219 1.00 80.56 79 LEU A C 1
ATOM 560 O O . LEU A 1 79 ? 5.899 -0.520 -15.078 1.00 80.56 79 LEU A O 1
ATOM 564 N N . PRO A 1 80 ? 5.813 -1.514 -17.085 1.00 79.69 80 PRO A N 1
ATOM 565 C CA . PRO A 1 80 ? 4.680 -2.365 -16.724 1.00 79.69 80 PRO A CA 1
ATOM 566 C C . PRO A 1 80 ? 5.026 -3.347 -15.603 1.00 79.69 80 PRO A C 1
ATOM 568 O O . PRO A 1 80 ? 4.164 -3.622 -14.768 1.00 79.69 80 PRO A O 1
ATOM 571 N N . VAL A 1 81 ? 6.273 -3.828 -15.534 1.00 80.62 81 VAL A N 1
ATOM 572 C CA . VAL A 1 81 ? 6.742 -4.694 -14.442 1.00 80.62 81 VAL A CA 1
ATOM 573 C C . VAL A 1 81 ? 6.741 -3.922 -13.123 1.00 80.62 81 VAL A C 1
ATOM 575 O O . VAL A 1 81 ? 6.147 -4.382 -12.148 1.00 80.62 81 VAL A O 1
ATOM 578 N N . ALA A 1 82 ? 7.306 -2.711 -13.100 1.00 77.81 82 ALA A N 1
ATOM 579 C CA . ALA A 1 82 ? 7.300 -1.847 -11.922 1.00 77.81 82 ALA A CA 1
ATOM 580 C C . ALA A 1 82 ? 5.872 -1.544 -11.434 1.00 77.81 82 ALA A C 1
ATOM 582 O O . ALA A 1 82 ? 5.594 -1.611 -10.234 1.00 77.81 82 ALA A O 1
ATOM 583 N N . VAL A 1 83 ? 4.950 -1.254 -12.358 1.00 75.56 83 VAL A N 1
ATOM 584 C CA . VAL A 1 83 ? 3.533 -1.024 -12.041 1.00 75.56 83 VAL A CA 1
ATOM 585 C C . VAL A 1 83 ? 2.889 -2.291 -11.481 1.00 75.56 83 VAL A C 1
ATOM 587 O O . VAL A 1 83 ? 2.251 -2.234 -10.433 1.00 75.56 83 VAL A O 1
ATOM 590 N N . PHE A 1 84 ? 3.076 -3.445 -12.121 1.00 76.50 84 PHE A N 1
ATOM 591 C CA . PHE A 1 84 ? 2.483 -4.719 -11.698 1.00 76.50 84 PHE A CA 1
ATOM 592 C C . PHE A 1 84 ? 2.954 -5.178 -10.310 1.00 76.50 84 PHE A C 1
ATOM 594 O O . PHE A 1 84 ? 2.208 -5.802 -9.549 1.00 76.50 84 PHE A O 1
ATOM 601 N N . VAL A 1 85 ? 4.203 -4.875 -9.972 1.00 75.75 85 VAL A N 1
ATOM 602 C CA . VAL A 1 85 ? 4.821 -5.228 -8.691 1.00 75.75 85 VAL A CA 1
ATOM 603 C C . VAL A 1 85 ? 4.366 -4.298 -7.569 1.00 75.75 85 VAL A C 1
ATOM 605 O O . VAL A 1 85 ? 4.180 -4.749 -6.443 1.00 75.75 85 VAL A O 1
ATOM 608 N N . ASN A 1 86 ? 4.129 -3.022 -7.880 1.00 74.19 86 ASN A N 1
ATOM 609 C CA . ASN A 1 86 ? 3.689 -2.015 -6.911 1.00 74.19 86 ASN A CA 1
ATOM 610 C C . ASN A 1 86 ? 2.160 -1.838 -6.830 1.00 74.19 86 ASN A C 1
ATOM 612 O O . ASN A 1 86 ? 1.680 -0.988 -6.069 1.00 74.19 86 ASN A O 1
ATOM 616 N N . SER A 1 87 ? 1.394 -2.614 -7.599 1.00 79.50 87 SER A N 1
ATOM 617 C CA . SER A 1 87 ? -0.071 -2.572 -7.598 1.00 79.50 87 SER A CA 1
ATOM 618 C C . SER A 1 87 ? -0.669 -3.380 -6.450 1.00 79.50 87 SER A C 1
ATOM 620 O O . SER A 1 87 ? -0.138 -4.416 -6.056 1.00 79.50 87 SER A O 1
ATOM 622 N N . TYR A 1 88 ? -1.819 -2.928 -5.955 1.00 80.00 88 TYR A N 1
ATOM 623 C CA . TYR A 1 88 ? -2.662 -3.720 -5.064 1.00 80.00 88 TYR A CA 1
ATOM 624 C C . TYR A 1 88 ? -3.297 -4.880 -5.834 1.00 80.00 88 TYR A C 1
ATOM 626 O O . TYR A 1 88 ? -3.856 -4.668 -6.906 1.00 80.00 88 TYR A O 1
ATOM 634 N N . ARG A 1 89 ? -3.219 -6.106 -5.319 1.00 84.00 89 ARG A N 1
ATOM 635 C CA . ARG A 1 89 ? -3.756 -7.304 -5.979 1.00 84.00 89 ARG A CA 1
ATOM 636 C C . ARG A 1 89 ? -5.030 -7.767 -5.299 1.00 84.00 89 ARG A C 1
ATOM 638 O O . ARG A 1 89 ? -5.049 -7.833 -4.076 1.00 84.00 89 ARG A O 1
ATOM 645 N N . GLY A 1 90 ? -6.061 -8.079 -6.077 1.00 83.38 90 GLY A N 1
ATOM 646 C CA . GLY A 1 90 ? -7.309 -8.627 -5.549 1.00 83.38 90 GLY A CA 1
ATOM 647 C C . GLY A 1 90 ? -7.058 -9.902 -4.743 1.00 83.38 90 GLY A C 1
ATOM 648 O O . GLY A 1 90 ? -6.309 -10.778 -5.182 1.00 83.38 90 GLY A O 1
ATOM 649 N N . ILE A 1 91 ? -7.660 -9.977 -3.560 1.00 82.62 91 ILE A N 1
ATOM 650 C CA . ILE A 1 91 ? -7.752 -11.201 -2.762 1.00 82.62 91 ILE A CA 1
ATOM 651 C C . ILE A 1 91 ? -8.949 -12.006 -3.281 1.00 82.62 91 ILE A C 1
ATOM 653 O O . ILE A 1 91 ? -9.945 -11.423 -3.710 1.00 82.62 91 ILE A O 1
ATOM 657 N N . THR A 1 92 ? -8.857 -13.338 -3.258 1.00 76.25 92 THR A N 1
ATOM 658 C CA . THR A 1 92 ? -9.933 -14.232 -3.703 1.00 76.25 92 THR A CA 1
ATOM 659 C C . THR A 1 92 ? -11.274 -13.868 -3.043 1.00 76.25 92 THR A C 1
ATOM 661 O O . THR A 1 92 ? -11.338 -13.822 -1.807 1.00 76.25 92 THR A O 1
ATOM 664 N N . PRO A 1 93 ? -12.344 -13.631 -3.830 1.00 67.31 93 PRO A N 1
ATOM 665 C CA . PRO A 1 93 ? -13.689 -13.399 -3.320 1.00 67.31 93 PRO A CA 1
ATOM 666 C C . PRO A 1 93 ? -14.109 -14.501 -2.347 1.00 67.31 93 PRO A C 1
ATOM 668 O O . PRO A 1 93 ? -13.852 -15.675 -2.596 1.00 67.31 93 PRO A O 1
ATOM 671 N N . GLY A 1 94 ? -14.738 -14.123 -1.234 1.00 64.31 94 GLY A N 1
ATOM 672 C CA . GLY A 1 94 ? -15.169 -15.070 -0.201 1.00 64.31 94 GLY A CA 1
ATOM 673 C C . GLY A 1 94 ? -14.105 -15.412 0.846 1.00 64.31 94 GLY A C 1
ATOM 674 O O . GLY A 1 94 ? -14.437 -16.052 1.838 1.00 64.31 94 GLY A O 1
ATOM 675 N N . THR A 1 95 ? -12.860 -14.944 0.692 1.00 70.75 95 THR A N 1
ATOM 676 C CA . THR A 1 95 ? -11.896 -14.962 1.803 1.00 70.75 95 THR A CA 1
ATOM 677 C C . THR A 1 95 ? -12.426 -14.051 2.915 1.00 70.75 95 THR A C 1
ATOM 679 O O . THR A 1 95 ? -12.585 -12.850 2.661 1.00 70.75 95 THR A O 1
ATOM 682 N N . PRO A 1 96 ? -12.714 -14.568 4.125 1.00 73.50 96 PRO A N 1
ATOM 683 C CA . PRO A 1 96 ? -13.148 -13.718 5.222 1.00 73.50 96 PRO A CA 1
ATOM 684 C C . PRO A 1 96 ? -12.072 -12.667 5.499 1.00 73.50 96 PRO A C 1
ATOM 686 O O . PRO A 1 96 ? -10.877 -12.968 5.542 1.00 73.50 96 PRO A O 1
ATOM 689 N N . GLY A 1 97 ? -12.506 -11.414 5.638 1.00 74.44 97 GLY A N 1
ATOM 690 C CA . GLY A 1 97 ? -11.620 -10.337 6.062 1.00 74.44 97 GLY A CA 1
ATOM 691 C C . GLY A 1 97 ? -11.025 -10.630 7.441 1.00 74.44 97 GLY A C 1
ATOM 692 O O . GLY A 1 97 ? -11.608 -11.399 8.210 1.00 74.44 97 GLY A O 1
ATOM 693 N N . PRO A 1 98 ? -9.874 -10.032 7.781 1.00 82.62 98 PRO A N 1
ATOM 694 C CA . PRO A 1 98 ? -9.338 -10.166 9.126 1.00 82.62 98 PRO A CA 1
ATOM 695 C C . PRO A 1 98 ? -10.366 -9.619 10.136 1.00 82.62 98 PRO A C 1
ATOM 697 O O . PRO A 1 98 ? -10.982 -8.581 9.874 1.00 82.62 98 PRO A O 1
ATOM 700 N N . PRO A 1 99 ? -10.546 -10.280 11.293 1.00 84.25 99 PRO A N 1
ATOM 701 C CA . PRO A 1 99 ? -11.501 -9.841 12.315 1.00 84.25 99 PRO A CA 1
ATOM 702 C C . PRO A 1 99 ? -11.111 -8.489 12.920 1.00 84.25 99 PRO A C 1
ATOM 704 O O . PRO A 1 99 ? -11.927 -7.808 13.530 1.00 84.25 99 PRO A O 1
ATOM 707 N N . GLN A 1 100 ? -9.851 -8.096 12.741 1.00 89.81 100 GLN A N 1
ATOM 708 C CA . GLN A 1 100 ? -9.291 -6.870 13.257 1.00 89.81 100 GLN A CA 1
ATOM 709 C C . GLN A 1 100 ? -8.456 -6.175 12.186 1.00 89.81 100 GLN A C 1
ATOM 711 O O . GLN A 1 100 ? -7.708 -6.797 11.431 1.00 89.81 100 GLN A O 1
ATOM 716 N N . LEU A 1 101 ? -8.584 -4.856 12.136 1.00 91.88 101 LEU A N 1
ATOM 717 C CA . LEU A 1 101 ? -7.884 -3.984 11.212 1.00 91.88 101 LEU A CA 1
ATOM 718 C C . LEU A 1 101 ? -7.117 -2.923 11.989 1.00 91.88 101 LEU A C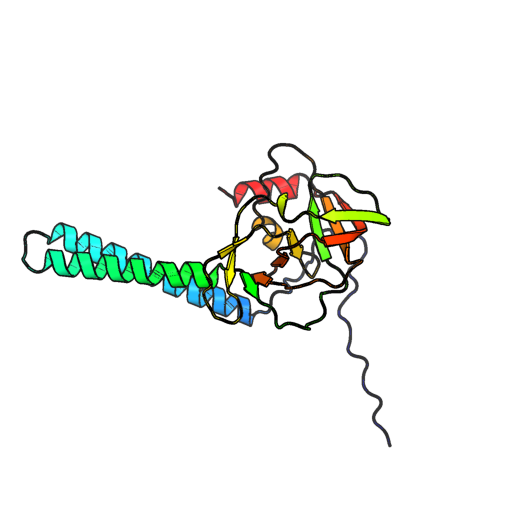 1
ATOM 720 O O . LEU A 1 101 ? -7.559 -2.441 13.027 1.00 91.88 101 LEU A O 1
ATOM 724 N N . PHE A 1 102 ? -5.985 -2.501 11.444 1.00 91.69 102 PHE A N 1
ATOM 725 C CA . PHE A 1 102 ? -5.211 -1.395 11.983 1.00 91.69 102 PHE A CA 1
ATOM 726 C C . PHE A 1 102 ? -5.199 -0.236 10.993 1.00 91.69 102 PHE A C 1
ATOM 728 O O . PHE A 1 102 ? -4.899 -0.421 9.811 1.00 91.69 102 PHE A O 1
ATOM 735 N N . HIS A 1 103 ? -5.514 0.967 11.465 1.00 89.81 103 HIS A N 1
ATOM 736 C CA . HIS A 1 103 ? -5.601 2.164 10.630 1.00 89.81 103 HIS A CA 1
ATOM 737 C C . HIS A 1 103 ? -4.905 3.355 11.278 1.00 89.81 103 HIS A C 1
ATOM 739 O O . HIS A 1 103 ? -4.814 3.464 12.498 1.00 89.81 103 HIS A O 1
ATOM 745 N N . LEU A 1 104 ? -4.437 4.280 10.444 1.00 87.12 104 LEU A N 1
ATOM 746 C CA . LEU A 1 104 ? -3.800 5.509 10.884 1.00 87.12 104 LEU A CA 1
ATOM 747 C C . LEU A 1 104 ? -4.622 6.717 10.503 1.00 87.12 104 LEU A C 1
ATOM 749 O O . LEU A 1 104 ? -4.829 6.988 9.321 1.00 87.12 104 LEU A O 1
ATOM 753 N N . SER A 1 105 ? -4.971 7.510 11.507 1.00 86.56 105 SER A N 1
ATOM 754 C CA . SER A 1 105 ? -5.700 8.747 11.286 1.00 86.56 105 SER A CA 1
ATOM 755 C C . SER A 1 105 ? -5.173 9.869 12.185 1.00 86.56 105 SER A C 1
ATOM 757 O O . SER A 1 105 ? -4.748 9.619 13.317 1.00 86.56 105 SER A O 1
ATOM 759 N N . PRO A 1 106 ? -5.142 11.119 11.683 1.00 85.31 106 PRO A N 1
ATOM 760 C CA . PRO A 1 106 ? -4.922 12.297 12.514 1.00 85.31 106 PRO A CA 1
ATOM 761 C C . PRO A 1 106 ? -6.181 12.707 13.292 1.00 85.31 106 PRO A C 1
ATOM 763 O O . PRO A 1 106 ? -6.085 13.520 14.206 1.00 85.31 106 PRO A O 1
ATOM 766 N N . ILE A 1 107 ? -7.356 12.195 12.910 1.00 88.00 107 ILE A N 1
ATOM 767 C CA . ILE A 1 107 ? -8.609 12.455 13.618 1.00 88.00 107 ILE A CA 1
ATOM 768 C C . ILE A 1 107 ? -8.567 11.673 14.926 1.00 88.00 107 ILE A C 1
ATOM 770 O O . ILE A 1 107 ? -8.125 10.524 14.933 1.00 88.00 107 ILE A O 1
ATOM 774 N N . LYS A 1 108 ? -8.991 12.306 16.020 1.00 91.56 108 LYS A N 1
ATOM 775 C CA . LYS A 1 108 ? -9.085 11.687 17.340 1.00 91.56 108 LYS A CA 1
ATOM 776 C C . LYS A 1 108 ? -10.456 11.018 17.480 1.00 91.56 108 LYS A C 1
ATOM 778 O O . LYS A 1 108 ? -11.459 11.719 17.513 1.00 91.56 108 LYS A O 1
ATOM 783 N N . TRP A 1 109 ? -10.466 9.692 17.554 1.00 94.62 109 TRP A N 1
ATOM 784 C CA . TRP A 1 109 ? -11.629 8.871 17.906 1.00 94.62 109 TRP A CA 1
ATOM 785 C C . TRP A 1 109 ? -11.398 8.248 19.279 1.00 94.62 109 TRP A C 1
ATOM 787 O O . TRP A 1 109 ? -10.244 8.024 19.664 1.00 94.62 109 TRP A O 1
ATOM 797 N N . GLU A 1 110 ? -12.453 7.998 20.034 1.00 95.94 110 GLU A N 1
ATOM 798 C CA . GLU A 1 110 ? -12.395 7.296 21.313 1.00 95.94 110 GLU A CA 1
ATOM 799 C C . GLU A 1 110 ? -12.724 5.801 21.133 1.00 95.94 110 GLU A C 1
ATOM 801 O O . GLU A 1 110 ? -13.344 5.411 20.140 1.00 95.94 110 GLU A O 1
ATOM 806 N N . PRO A 1 111 ? -12.272 4.920 22.045 1.00 95.88 111 PRO A N 1
ATOM 807 C CA . PRO A 1 111 ? -12.712 3.528 22.055 1.00 95.88 111 PRO A CA 1
ATOM 808 C C . PRO A 1 111 ? -14.241 3.423 22.117 1.00 95.88 111 PRO A C 1
ATOM 810 O O . PRO A 1 111 ? -14.885 4.206 22.806 1.00 95.88 111 PRO A O 1
ATOM 813 N N . GLN A 1 112 ? -14.795 2.422 21.436 1.00 95.88 112 GLN A N 1
ATOM 814 C CA . GLN A 1 112 ? -16.224 2.176 21.197 1.00 95.88 112 GLN A CA 1
ATOM 815 C C . GLN A 1 112 ? -16.910 3.110 20.189 1.00 95.88 112 GLN A C 1
ATOM 817 O O . GLN A 1 112 ? -18.037 2.811 19.789 1.00 95.88 112 GLN A O 1
ATOM 822 N N . ASP A 1 113 ? -16.239 4.157 19.693 1.00 97.44 113 ASP A N 1
ATOM 823 C CA . ASP A 1 113 ? -16.788 4.972 18.607 1.00 97.44 113 ASP A CA 1
ATOM 824 C C . ASP A 1 113 ? -17.066 4.110 17.369 1.00 97.44 113 ASP A C 1
ATOM 826 O O . ASP A 1 113 ? -16.244 3.283 16.956 1.00 97.44 113 ASP A O 1
ATOM 830 N N . ILE A 1 114 ? -18.217 4.345 16.740 1.00 97.06 114 ILE A N 1
ATOM 831 C CA . ILE A 1 114 ? -18.545 3.797 15.426 1.00 97.06 114 ILE A CA 1
ATOM 832 C C . ILE A 1 114 ? -18.203 4.857 14.388 1.00 97.06 114 ILE A C 1
ATOM 834 O O . ILE A 1 114 ? -18.766 5.951 14.392 1.00 97.06 114 ILE A O 1
ATOM 838 N N . VAL A 1 115 ? -17.279 4.532 13.487 1.00 95.00 115 VAL A N 1
ATOM 839 C CA . VAL A 1 115 ? -16.800 5.463 12.465 1.00 95.00 115 VAL A CA 1
ATOM 840 C C . VAL A 1 115 ? -16.903 4.848 11.080 1.00 95.00 115 VAL A C 1
ATOM 842 O O . VAL A 1 115 ? -16.604 3.672 10.872 1.00 95.00 115 VAL A O 1
ATOM 845 N N . THR A 1 116 ? -17.295 5.669 10.110 1.00 95.06 116 THR A N 1
ATOM 846 C CA . THR A 1 116 ? -17.281 5.293 8.696 1.00 95.06 116 THR A CA 1
ATOM 847 C C . THR A 1 116 ? -16.068 5.915 8.027 1.00 95.06 116 THR A C 1
ATOM 849 O O . THR A 1 116 ? -15.903 7.135 7.974 1.00 95.06 116 THR A O 1
ATOM 852 N N . LEU A 1 117 ? -15.194 5.055 7.520 1.00 91.75 117 LEU A N 1
ATOM 853 C CA . LEU A 1 117 ? -14.014 5.446 6.772 1.00 91.75 117 LEU A CA 1
ATOM 854 C C . LEU A 1 117 ? -14.385 5.530 5.300 1.00 91.75 117 LEU A C 1
ATOM 856 O O . LEU A 1 117 ? -14.560 4.512 4.638 1.00 91.75 117 LEU A O 1
ATOM 860 N N . GLU A 1 118 ? -14.501 6.754 4.798 1.00 89.31 118 GLU A N 1
ATOM 861 C CA . GLU A 1 118 ? -14.883 6.994 3.411 1.00 89.31 118 GLU A CA 1
ATOM 862 C C . GLU A 1 118 ? -13.692 6.788 2.458 1.00 89.31 118 GLU A C 1
ATOM 864 O O . GLU A 1 118 ? -12.657 7.468 2.548 1.00 89.31 118 GLU A O 1
ATOM 869 N N . ALA A 1 119 ? -13.847 5.908 1.469 1.00 86.19 119 ALA A N 1
ATOM 870 C CA . ALA A 1 119 ? -12.861 5.726 0.407 1.00 86.19 119 ALA A CA 1
ATOM 871 C C . ALA A 1 119 ? -12.672 7.028 -0.386 1.00 86.19 119 ALA A C 1
ATOM 873 O O . ALA A 1 119 ? -11.557 7.355 -0.801 1.00 86.19 119 ALA A O 1
ATOM 874 N N . SER A 1 120 ? -13.735 7.824 -0.534 1.00 84.25 120 SER A N 1
ATOM 875 C CA . SER A 1 120 ? -13.708 9.125 -1.208 1.00 84.25 120 SER A CA 1
ATOM 876 C C . SER A 1 120 ? -12.733 10.114 -0.543 1.00 84.25 120 SER A C 1
ATOM 878 O O . SER A 1 120 ? -12.054 10.860 -1.251 1.00 84.25 120 SER A O 1
ATOM 880 N N . ARG A 1 121 ? -12.587 10.083 0.790 1.00 81.19 121 ARG A N 1
ATOM 881 C CA . ARG A 1 121 ? -11.698 10.973 1.563 1.00 81.19 121 ARG A CA 1
ATOM 882 C C . ARG A 1 121 ? -10.238 10.540 1.551 1.00 81.19 121 ARG A C 1
ATOM 884 O O . ARG A 1 121 ? -9.355 11.324 1.912 1.00 81.19 121 ARG A O 1
ATOM 891 N N . SER A 1 122 ? -9.961 9.317 1.108 1.00 76.94 122 SER A N 1
ATOM 892 C CA . SER A 1 122 ? -8.599 8.802 1.031 1.00 76.94 122 SER A CA 1
ATOM 893 C C . SER A 1 122 ? -7.777 9.588 0.006 1.00 76.94 122 SER A C 1
ATOM 895 O O . SER A 1 122 ? -8.164 9.781 -1.152 1.00 76.94 122 SER A O 1
ATOM 897 N N . ARG A 1 123 ? -6.611 10.076 0.444 1.00 65.44 123 ARG A N 1
ATOM 898 C CA . ARG A 1 123 ? -5.705 10.857 -0.403 1.00 65.44 123 ARG A CA 1
ATOM 899 C C . ARG A 1 123 ? -4.888 9.922 -1.287 1.00 65.44 123 ARG A C 1
ATOM 901 O O . ARG A 1 123 ? -4.111 9.111 -0.797 1.00 65.44 123 ARG A O 1
ATOM 908 N N . GLY A 1 124 ? -5.006 10.118 -2.595 1.00 68.75 124 GLY A N 1
ATOM 909 C CA . GLY A 1 124 ? -4.212 9.408 -3.590 1.00 68.75 124 GLY A CA 1
ATOM 910 C C . GLY A 1 124 ? -4.982 8.279 -4.260 1.00 68.75 124 GLY A C 1
ATOM 911 O O . GLY A 1 124 ? -5.672 7.484 -3.628 1.00 68.75 124 GLY A O 1
ATOM 912 N N . ARG A 1 125 ? -4.850 8.229 -5.580 1.00 71.06 125 ARG A N 1
ATOM 913 C CA . ARG A 1 125 ? -5.318 7.115 -6.393 1.00 71.06 125 ARG A CA 1
ATOM 914 C C . ARG A 1 125 ? -4.226 6.047 -6.407 1.00 71.06 125 ARG A C 1
ATOM 916 O O . ARG A 1 125 ? -3.071 6.377 -6.662 1.00 71.06 125 ARG A O 1
ATOM 923 N N . GLN A 1 126 ? -4.577 4.795 -6.134 1.00 77.31 126 GLN A N 1
ATOM 924 C CA . GLN A 1 126 ? -3.652 3.667 -6.252 1.00 77.31 126 GLN A CA 1
ATOM 925 C C . GLN A 1 126 ? -4.013 2.811 -7.460 1.00 77.31 126 GLN A C 1
ATOM 927 O O . GLN A 1 126 ? -5.180 2.723 -7.849 1.00 77.31 126 GLN A O 1
ATOM 932 N N . PHE A 1 127 ? -2.992 2.177 -8.028 1.00 74.62 127 PHE A N 1
ATOM 933 C CA . PHE A 1 127 ? -3.174 1.119 -9.006 1.00 74.62 127 PHE A CA 1
ATOM 934 C C . PHE A 1 127 ? -3.619 -0.160 -8.311 1.00 74.62 127 PHE A C 1
ATOM 936 O O . PHE A 1 127 ? -3.058 -0.540 -7.276 1.00 74.62 127 PHE A O 1
ATOM 943 N N . PHE A 1 128 ? -4.571 -0.847 -8.925 1.00 75.88 128 PHE A N 1
ATOM 944 C CA . PHE A 1 128 ? -4.944 -2.193 -8.535 1.00 75.88 128 PHE A CA 1
ATOM 945 C C . PHE A 1 128 ? -4.995 -3.117 -9.752 1.00 75.88 128 PHE A C 1
ATOM 947 O O . PHE A 1 128 ? -5.165 -2.681 -10.890 1.00 75.88 128 PHE A O 1
ATOM 954 N N . VAL A 1 129 ? -4.797 -4.400 -9.487 1.00 73.06 129 VAL A N 1
ATOM 955 C CA . VAL A 1 129 ? -4.813 -5.503 -10.440 1.00 73.06 129 VAL A CA 1
ATOM 956 C C . VAL A 1 129 ? -5.777 -6.532 -9.884 1.00 73.06 129 VAL A C 1
ATOM 958 O O . VAL A 1 129 ? -5.637 -6.972 -8.743 1.00 73.06 129 VAL A O 1
ATOM 961 N N . ASP A 1 130 ? -6.751 -6.912 -10.694 1.00 74.56 130 ASP A N 1
ATOM 962 C CA . ASP A 1 130 ? -7.795 -7.840 -10.294 1.00 74.56 130 ASP A CA 1
ATOM 963 C C . ASP A 1 130 ? -7.550 -9.194 -10.959 1.00 74.56 130 ASP A C 1
ATOM 965 O O . ASP A 1 130 ? -7.421 -9.257 -12.181 1.00 74.56 130 ASP A O 1
ATOM 969 N N . HIS A 1 131 ? -7.408 -10.260 -10.169 1.00 64.62 131 HIS A N 1
ATOM 970 C CA . HIS A 1 131 ? -7.209 -11.632 -10.661 1.00 64.62 131 HIS A CA 1
ATOM 971 C C . HIS A 1 131 ? -6.193 -11.777 -11.814 1.00 64.62 131 HIS A C 1
ATOM 973 O O . HIS A 1 131 ? -6.432 -12.464 -12.804 1.00 64.62 131 HIS A O 1
ATOM 979 N N . GLY A 1 132 ? -5.056 -11.079 -11.728 1.00 58.72 132 GLY A N 1
ATOM 980 C CA . GLY A 1 132 ? -4.005 -11.116 -12.755 1.00 58.72 132 GLY A CA 1
ATOM 981 C C . GLY A 1 132 ? -4.328 -10.349 -14.044 1.00 58.72 132 GLY A C 1
ATOM 982 O O . GLY A 1 132 ? -3.425 -10.111 -14.846 1.00 58.72 132 GLY A O 1
ATOM 983 N N . LYS A 1 133 ? -5.564 -9.872 -14.226 1.00 59.62 133 LYS A N 1
ATOM 984 C CA . LYS A 1 133 ? -5.909 -8.935 -15.292 1.00 59.62 133 LYS A CA 1
ATOM 985 C C . LYS A 1 133 ? -5.453 -7.550 -14.869 1.00 59.62 133 LYS A C 1
ATOM 987 O O . LYS A 1 133 ? -5.909 -6.983 -13.874 1.00 59.62 133 LYS A O 1
ATOM 992 N N . LEU A 1 134 ? -4.539 -6.992 -15.655 1.00 56.00 134 LEU A N 1
ATOM 993 C CA . LEU A 1 134 ? -4.004 -5.645 -15.496 1.00 56.00 134 LEU A CA 1
ATOM 994 C C . LEU A 1 134 ? -5.081 -4.625 -15.902 1.00 56.00 134 LEU A C 1
ATOM 996 O O . LEU A 1 134 ? -4.946 -3.890 -16.876 1.00 56.00 134 LEU A O 1
ATOM 1000 N N . ARG A 1 135 ? -6.201 -4.601 -15.173 1.00 58.31 135 ARG A N 1
ATOM 1001 C CA . ARG A 1 135 ? -7.245 -3.598 -15.334 1.00 58.31 135 ARG A CA 1
ATOM 1002 C C . ARG A 1 135 ? -6.697 -2.322 -14.710 1.00 58.31 135 ARG A C 1
ATOM 1004 O O . ARG A 1 135 ? -6.888 -2.079 -13.527 1.00 58.31 135 ARG A O 1
ATOM 1011 N N . ARG A 1 136 ? -5.932 -1.558 -15.499 1.00 60.31 136 ARG A N 1
ATOM 1012 C CA . ARG A 1 136 ? -5.312 -0.287 -15.096 1.00 60.31 136 ARG A CA 1
ATOM 1013 C C . ARG A 1 136 ? -6.403 0.699 -14.713 1.00 60.31 136 ARG A C 1
ATOM 1015 O O . ARG A 1 136 ? -6.880 1.480 -15.528 1.00 60.31 136 ARG A O 1
ATOM 1022 N N . GLN A 1 137 ? -6.827 0.628 -13.468 1.00 66.56 137 GLN A N 1
ATOM 1023 C CA . GLN A 1 137 ? -7.812 1.517 -12.907 1.00 66.56 137 GLN A CA 1
ATOM 1024 C C . GLN A 1 137 ? -7.222 2.118 -11.646 1.00 66.56 137 GLN A C 1
ATOM 1026 O O . GLN A 1 137 ? -6.523 1.482 -10.859 1.00 66.56 137 GLN A O 1
ATOM 1031 N N . TYR A 1 138 ? -7.496 3.399 -11.499 1.00 71.00 138 TYR A N 1
ATOM 1032 C CA . TYR A 1 138 ? -7.104 4.173 -10.351 1.0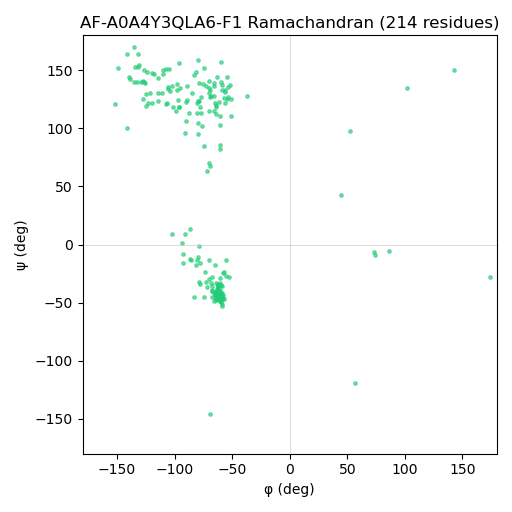0 71.00 138 TYR A CA 1
ATOM 1033 C C . TYR A 1 138 ? -8.301 4.263 -9.423 1.00 71.00 138 TYR A C 1
ATOM 1035 O O . TYR A 1 138 ? -9.304 4.882 -9.778 1.00 71.00 138 TYR A O 1
ATOM 1043 N N . LYS A 1 139 ? -8.198 3.677 -8.232 1.00 78.06 139 LYS A N 1
ATOM 1044 C CA . LYS A 1 139 ? -9.229 3.819 -7.199 1.00 78.06 139 LYS A CA 1
ATOM 1045 C C . LYS A 1 139 ? -8.654 4.489 -5.965 1.00 78.06 139 LYS A C 1
ATOM 1047 O O . LYS A 1 139 ? -7.468 4.355 -5.652 1.00 78.06 139 LYS A O 1
ATOM 1052 N N . ARG A 1 140 ? -9.502 5.267 -5.295 1.00 83.69 140 ARG A N 1
ATOM 1053 C CA . ARG A 1 140 ? -9.250 5.658 -3.910 1.00 83.69 140 ARG A CA 1
ATOM 1054 C C . ARG A 1 140 ? -9.633 4.465 -3.046 1.00 83.69 140 ARG A C 1
ATOM 1056 O O . ARG A 1 140 ? -10.600 3.774 -3.356 1.00 83.69 140 ARG A O 1
ATOM 1063 N N . MET A 1 141 ? -8.827 4.185 -2.036 1.00 86.44 141 MET A N 1
ATOM 1064 C CA . MET A 1 141 ? -9.011 3.024 -1.177 1.00 86.44 141 MET A CA 1
ATOM 1065 C C . MET A 1 141 ? -8.745 3.445 0.253 1.00 86.44 141 MET A C 1
ATOM 1067 O O . MET A 1 141 ? -7.820 4.224 0.494 1.00 86.44 141 MET A O 1
ATOM 1071 N N . VAL A 1 142 ? -9.522 2.903 1.179 1.00 87.75 142 VAL A N 1
ATOM 1072 C CA . VAL A 1 142 ? -9.189 2.969 2.595 1.00 87.75 142 VAL A CA 1
ATOM 1073 C C . VAL A 1 142 ? -8.100 1.938 2.855 1.00 87.75 142 VAL A C 1
ATOM 1075 O O . VAL A 1 142 ? -8.224 0.775 2.461 1.00 87.75 142 VAL A O 1
ATOM 1078 N N . PHE A 1 143 ? -7.003 2.385 3.463 1.00 87.75 143 PHE A N 1
ATOM 1079 C CA . PHE A 1 143 ? -5.853 1.535 3.746 1.00 87.75 143 PHE A CA 1
ATOM 1080 C C . PHE A 1 143 ? -5.884 1.040 5.183 1.00 87.75 143 PHE A C 1
ATOM 1082 O O . PHE A 1 143 ? -6.027 1.830 6.120 1.00 87.75 143 PHE A O 1
ATOM 1089 N N . PHE A 1 144 ? -5.654 -0.256 5.333 1.00 89.56 144 PHE A N 1
ATOM 1090 C CA . PHE A 1 144 ? -5.568 -0.944 6.608 1.00 89.56 144 PHE A CA 1
ATOM 1091 C C . PHE A 1 144 ? -4.326 -1.823 6.658 1.00 89.56 144 PHE A C 1
ATOM 1093 O O . PHE A 1 144 ? -3.737 -2.159 5.628 1.00 89.56 144 PHE A O 1
ATOM 1100 N N . PHE A 1 145 ? -3.958 -2.237 7.861 1.00 89.56 145 PHE A N 1
ATOM 1101 C CA . PHE A 1 145 ? -3.101 -3.390 8.072 1.00 89.56 145 PHE A CA 1
ATOM 1102 C C . PHE A 1 145 ? -3.948 -4.503 8.708 1.00 89.56 145 PHE A C 1
ATOM 1104 O O . PHE A 1 145 ? -4.650 -4.231 9.679 1.00 89.56 145 PHE A O 1
ATOM 1111 N N . PRO A 1 146 ? -3.911 -5.740 8.186 1.00 88.00 146 PRO A N 1
ATOM 1112 C CA . PRO A 1 146 ? -4.628 -6.882 8.759 1.00 88.00 146 PRO A CA 1
ATOM 1113 C C . PRO A 1 146 ? -4.040 -7.347 10.101 1.00 88.00 146 PRO A C 1
ATOM 1115 O O . PRO A 1 146 ? -4.644 -8.152 10.796 1.00 88.00 146 PRO A O 1
ATOM 1118 N N . GLN A 1 147 ? -2.842 -6.874 10.451 1.00 87.50 147 GLN A N 1
ATOM 1119 C CA . GLN A 1 147 ? -2.178 -7.121 11.727 1.00 87.50 147 GLN A CA 1
ATOM 1120 C C . GLN A 1 147 ? -1.461 -5.850 12.177 1.00 87.50 147 GLN A C 1
ATOM 1122 O O . GLN A 1 147 ? -1.223 -4.942 11.369 1.00 87.50 147 GLN A O 1
ATOM 1127 N N . ARG A 1 148 ? -1.079 -5.794 13.458 1.00 87.25 148 ARG A N 1
ATOM 1128 C CA . ARG A 1 148 ? -0.385 -4.634 14.021 1.00 87.25 148 ARG A CA 1
ATOM 1129 C C . ARG A 1 148 ? 0.862 -4.324 13.175 1.00 87.25 148 ARG A C 1
ATOM 1131 O O . ARG A 1 148 ? 1.675 -5.218 12.921 1.00 87.25 148 ARG A O 1
ATOM 1138 N N . PRO A 1 149 ? 1.022 -3.090 12.668 1.00 83.19 149 PRO A N 1
ATOM 1139 C CA . PRO A 1 149 ? 2.119 -2.781 11.764 1.00 83.19 149 PRO A CA 1
ATOM 1140 C C . PRO A 1 149 ? 3.452 -2.684 12.514 1.00 83.19 149 PRO A C 1
ATOM 1142 O O . PRO A 1 149 ? 3.518 -2.302 13.685 1.00 83.19 149 PRO A O 1
ATOM 1145 N N . THR A 1 150 ? 4.544 -2.978 11.808 1.00 82.56 150 THR A N 1
ATOM 1146 C CA . THR A 1 150 ? 5.894 -2.650 12.288 1.00 82.56 150 THR A CA 1
ATOM 1147 C C . THR A 1 150 ? 6.202 -1.174 12.027 1.00 82.56 150 THR A C 1
ATOM 1149 O O . THR A 1 150 ? 5.666 -0.560 11.096 1.00 82.56 150 THR A O 1
ATOM 1152 N N . SER A 1 151 ? 7.162 -0.603 12.760 1.00 73.62 151 SER A N 1
ATOM 1153 C CA . SER A 1 151 ? 7.636 0.772 12.513 1.00 73.62 151 SER A CA 1
ATOM 1154 C C . SER A 1 151 ? 8.117 1.009 11.067 1.00 73.62 151 SER A C 1
ATOM 1156 O O . SER A 1 151 ? 8.041 2.125 10.546 1.00 73.62 151 SER A O 1
ATOM 1158 N N . LYS A 1 152 ? 8.582 -0.043 10.378 1.00 73.81 152 LYS A N 1
ATOM 1159 C CA . LYS A 1 152 ? 9.024 0.004 8.979 1.00 73.81 152 LYS A CA 1
ATOM 1160 C C . LYS A 1 152 ? 7.853 0.107 8.001 1.00 73.81 152 LYS A C 1
ATOM 1162 O O . LYS A 1 152 ? 7.931 0.925 7.086 1.00 73.81 152 LYS A O 1
ATOM 1167 N N . HIS A 1 153 ? 6.792 -0.683 8.186 1.00 74.69 153 HIS A N 1
ATOM 1168 C CA . HIS A 1 153 ? 5.592 -0.650 7.327 1.00 74.69 153 HIS A CA 1
ATOM 1169 C C . HIS A 1 153 ? 4.901 0.708 7.382 1.00 74.69 153 HIS A C 1
ATOM 1171 O O . HIS A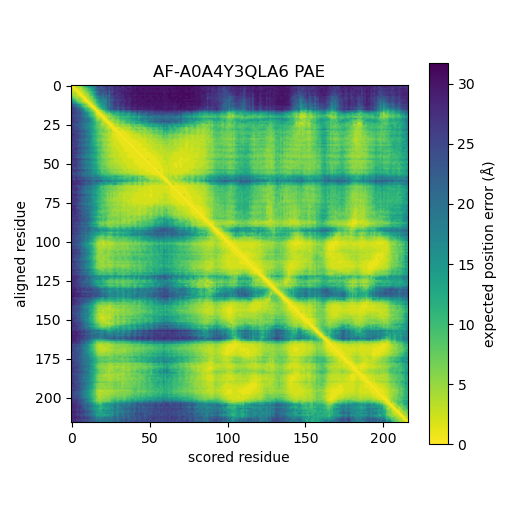 1 153 ? 4.456 1.244 6.372 1.00 74.69 153 HIS A O 1
ATOM 1177 N N . MET A 1 154 ? 4.922 1.309 8.562 1.00 69.12 154 MET A N 1
ATOM 1178 C CA . MET A 1 154 ? 4.414 2.650 8.807 1.00 69.12 154 MET A CA 1
ATOM 1179 C C . MET A 1 154 ? 5.174 3.717 8.026 1.00 69.12 154 MET A C 1
ATOM 1181 O O . MET A 1 154 ? 4.561 4.598 7.433 1.00 69.12 154 MET A O 1
ATOM 1185 N N . GLY A 1 155 ? 6.508 3.594 7.963 1.00 61.47 155 GLY A N 1
ATOM 1186 C CA . GLY A 1 155 ? 7.398 4.429 7.141 1.00 61.47 155 GLY A CA 1
ATOM 1187 C C . GLY A 1 155 ? 7.007 4.512 5.675 1.00 61.47 155 GLY A C 1
ATOM 1188 O O . GLY A 1 155 ? 7.307 5.504 5.019 1.00 61.47 155 GLY A O 1
ATOM 1189 N N . GLN A 1 156 ? 6.348 3.474 5.171 1.00 59.88 156 GLN A N 1
ATOM 1190 C CA . GLN A 1 156 ? 5.987 3.343 3.767 1.00 59.88 156 GLN A CA 1
ATOM 1191 C C . GLN A 1 156 ? 4.586 3.892 3.465 1.00 59.88 156 GLN A C 1
ATOM 1193 O O . GLN A 1 156 ? 4.283 4.170 2.303 1.00 59.88 156 GLN A O 1
ATOM 1198 N N . GLN A 1 157 ? 3.738 4.110 4.477 1.00 60.88 157 GLN A N 1
ATOM 1199 C CA . GLN A 1 157 ? 2.498 4.857 4.292 1.00 60.88 157 GLN A CA 1
ATOM 1200 C C . GLN A 1 157 ? 2.810 6.355 4.293 1.00 60.88 157 GLN A C 1
ATOM 1202 O O . GLN A 1 157 ? 3.054 6.974 5.327 1.00 60.88 157 GLN A O 1
ATOM 1207 N N . SER A 1 158 ? 2.796 6.952 3.100 1.00 50.31 158 SER A N 1
ATOM 1208 C CA . SER A 1 158 ? 2.967 8.393 2.899 1.00 50.31 158 SER A CA 1
ATOM 1209 C C . SER A 1 158 ? 1.745 9.168 3.413 1.00 50.31 158 SER A C 1
ATOM 1211 O O . SER A 1 158 ? 0.954 9.725 2.653 1.00 50.31 158 SER A O 1
ATOM 1213 N N . LEU A 1 159 ? 1.563 9.216 4.730 1.00 54.59 159 LEU A N 1
ATOM 1214 C CA . LEU A 1 159 ? 0.622 10.134 5.352 1.00 54.59 159 LEU A CA 1
ATOM 1215 C C . LEU A 1 159 ? 1.288 11.504 5.429 1.00 54.59 159 LEU A C 1
ATOM 1217 O O . LEU A 1 159 ? 2.032 11.825 6.357 1.00 54.59 159 LEU A O 1
ATOM 1221 N N . LYS A 1 160 ? 1.011 12.347 4.428 1.00 48.19 160 LYS A N 1
ATOM 1222 C CA . LYS A 1 160 ? 1.356 13.776 4.447 1.00 48.19 160 LYS A CA 1
ATOM 1223 C C . LYS A 1 160 ? 0.501 14.517 5.490 1.00 48.19 160 LYS A C 1
ATOM 1225 O O . LYS A 1 160 ? -0.321 15.358 5.135 1.00 48.19 160 LYS A O 1
ATOM 1230 N N . SER A 1 161 ? 0.696 14.240 6.779 1.00 48.34 161 SER A N 1
ATOM 1231 C CA . SER A 1 161 ? 0.192 15.097 7.857 1.00 48.34 161 SER A CA 1
ATOM 1232 C C . SER A 1 161 ? 1.264 16.125 8.224 1.00 48.34 161 SER A C 1
ATOM 1234 O O . SER A 1 161 ? 2.223 15.857 8.959 1.00 48.34 161 SER A O 1
ATOM 1236 N N . LYS A 1 162 ? 1.148 17.327 7.641 1.00 53.41 162 LYS A N 1
ATOM 1237 C CA . LYS A 1 162 ? 2.114 18.416 7.856 1.00 53.41 162 LYS A CA 1
ATOM 1238 C C . LYS A 1 162 ? 2.082 18.948 9.298 1.00 53.41 162 LYS A C 1
ATOM 1240 O O . LYS A 1 162 ? 3.129 19.381 9.772 1.00 53.41 162 LYS A O 1
ATOM 1245 N N . LYS A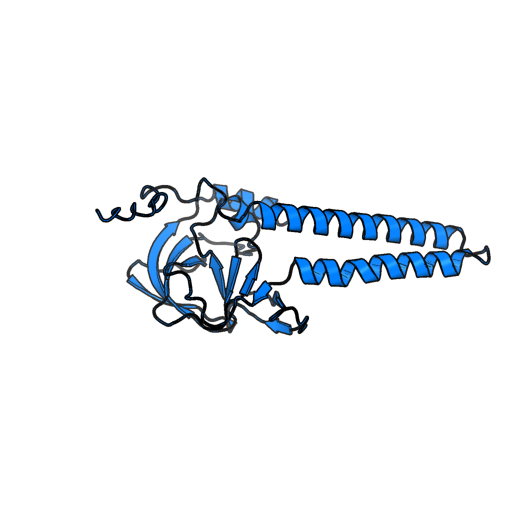 1 163 ? 0.954 18.863 10.011 1.00 54.03 163 LYS A N 1
ATOM 1246 C CA . LYS A 1 163 ? 0.758 19.374 11.379 1.00 54.03 163 LYS A CA 1
ATOM 1247 C C . LYS A 1 163 ? -0.312 18.514 12.075 1.00 54.03 163 LYS A C 1
ATOM 1249 O O . LYS A 1 163 ? -1.405 18.410 11.541 1.00 54.03 163 LYS A O 1
ATOM 1254 N N . GLY A 1 164 ? 0.019 17.863 13.192 1.00 64.12 164 GLY A N 1
ATOM 1255 C CA . GLY A 1 164 ? -0.931 17.055 13.971 1.00 64.12 164 GLY A CA 1
ATOM 1256 C C . GLY A 1 164 ? -0.334 15.783 14.581 1.00 64.12 164 GLY A C 1
ATOM 1257 O O . GLY A 1 164 ? 0.617 15.212 14.037 1.00 64.12 164 GLY A O 1
ATOM 1258 N N . GLN A 1 165 ? -0.898 15.375 15.719 1.00 79.12 165 GLN A N 1
ATOM 1259 C CA . GLN A 1 165 ? -0.714 14.062 16.335 1.00 79.12 165 GLN A CA 1
ATOM 1260 C C . GLN A 1 165 ? -1.329 12.996 15.414 1.00 79.12 165 GLN A C 1
ATOM 1262 O O . GLN A 1 165 ? -2.379 13.225 14.820 1.00 79.12 165 GLN A O 1
ATOM 1267 N N . LEU A 1 166 ? -0.657 11.857 15.247 1.00 83.00 166 LEU A N 1
ATOM 1268 C CA . LEU A 1 166 ? -1.234 10.696 14.568 1.00 83.00 166 LEU A CA 1
ATOM 1269 C C . LEU A 1 166 ? -1.611 9.657 15.617 1.00 83.00 166 LEU A C 1
ATOM 1271 O O . LEU A 1 166 ? -0.949 9.543 16.654 1.00 83.00 166 LEU A O 1
ATOM 1275 N N . TYR A 1 167 ? -2.631 8.870 15.311 1.00 87.06 167 TYR A N 1
ATOM 1276 C CA . TYR A 1 167 ? -3.067 7.766 16.150 1.00 87.06 167 TYR A CA 1
ATOM 1277 C C . TYR A 1 167 ? -3.113 6.477 15.336 1.00 87.06 167 TYR A C 1
ATOM 1279 O O . TYR A 1 167 ? -3.519 6.483 14.171 1.00 87.06 167 TYR A O 1
ATOM 1287 N N . LEU A 1 168 ? -2.655 5.393 15.958 1.00 90.19 168 LEU A N 1
ATOM 1288 C CA . LEU A 1 168 ? -2.874 4.034 15.496 1.00 90.19 168 LEU A CA 1
ATOM 1289 C C . LEU A 1 168 ? -4.163 3.530 16.133 1.00 90.19 168 LEU A C 1
ATOM 1291 O O . LEU A 1 168 ? -4.292 3.520 17.358 1.00 90.19 168 LEU A O 1
ATOM 1295 N N . TYR A 1 169 ? -5.099 3.133 15.288 1.00 92.31 169 TYR A N 1
ATOM 1296 C CA . TYR A 1 169 ? -6.375 2.577 15.693 1.00 92.31 169 TYR A CA 1
ATOM 1297 C C . TYR A 1 169 ? -6.393 1.084 15.450 1.00 92.31 169 TYR A C 1
ATOM 1299 O O . TYR A 1 169 ? -5.987 0.626 14.383 1.00 92.31 169 TYR A O 1
ATOM 1307 N N . GLU A 1 170 ? -6.890 0.366 16.443 1.00 94.50 170 GLU A N 1
ATOM 1308 C CA . GLU A 1 170 ? -7.304 -1.024 16.349 1.00 94.50 170 GLU A CA 1
ATOM 1309 C C . GLU A 1 170 ? -8.817 -1.019 16.132 1.00 94.50 170 GLU A C 1
ATOM 1311 O O . GLU A 1 170 ? -9.548 -0.368 16.881 1.00 94.50 170 GLU A O 1
ATOM 1316 N N . LEU A 1 171 ? -9.270 -1.657 15.061 1.00 95.44 171 LEU A N 1
ATOM 1317 C CA . LEU A 1 171 ? -10.612 -1.504 14.519 1.00 95.44 171 LEU A CA 1
ATOM 1318 C C . LEU A 1 171 ? -11.259 -2.867 14.303 1.00 95.44 171 LEU A C 1
ATOM 1320 O O . LEU A 1 171 ? -10.618 -3.785 13.794 1.00 95.44 171 LEU A O 1
ATOM 1324 N N . GLU A 1 172 ? -12.543 -2.960 14.617 1.00 95.25 172 GLU A N 1
ATOM 1325 C CA . GLU A 1 172 ? -13.396 -4.104 14.308 1.00 95.25 172 GLU A CA 1
ATOM 1326 C C . GLU A 1 172 ? -14.361 -3.714 13.179 1.00 95.25 172 GLU A C 1
ATOM 1328 O O . GLU A 1 172 ? -15.111 -2.745 13.331 1.00 95.25 172 GLU A O 1
ATOM 1333 N N . PRO A 1 173 ? -14.362 -4.407 12.032 1.00 93.50 173 PRO A N 1
ATOM 1334 C CA . PRO A 1 173 ? -15.333 -4.145 10.981 1.00 93.50 173 PRO A CA 1
ATOM 1335 C C . PRO A 1 173 ? -16.735 -4.585 11.417 1.00 93.50 173 PRO A C 1
ATOM 1337 O O . PRO A 1 173 ? -16.945 -5.730 11.800 1.00 93.50 173 PRO A O 1
ATOM 1340 N N . LEU A 1 174 ? -17.710 -3.676 11.325 1.00 93.44 174 LEU A N 1
ATOM 1341 C CA . LEU A 1 174 ? -19.111 -3.964 11.675 1.00 93.44 174 LEU A CA 1
ATOM 1342 C C . LEU A 1 174 ? -19.906 -4.572 10.517 1.00 93.44 174 LEU A C 1
ATOM 1344 O O . LEU A 1 174 ? -21.015 -5.065 10.701 1.00 93.44 174 LEU A O 1
ATOM 1348 N N . THR A 1 175 ? -19.347 -4.510 9.313 1.00 87.38 175 THR A N 1
ATOM 1349 C CA . THR A 1 175 ? -19.925 -5.085 8.101 1.00 87.38 175 THR A CA 1
ATOM 1350 C C . THR A 1 175 ? -18.892 -5.988 7.437 1.00 87.38 175 THR A C 1
ATOM 1352 O O . THR A 1 175 ? -17.688 -5.730 7.563 1.00 87.38 175 THR A O 1
ATOM 1355 N N . PRO A 1 176 ? -19.324 -7.045 6.726 1.00 85.88 176 PRO A N 1
ATOM 1356 C CA . PRO A 1 176 ? -18.415 -7.853 5.931 1.00 85.88 176 PRO A CA 1
ATOM 1357 C C . PRO A 1 176 ? -17.616 -6.969 4.977 1.00 85.88 176 PRO A C 1
ATOM 1359 O O . PRO A 1 176 ? -18.178 -6.187 4.208 1.00 85.88 176 PRO A O 1
ATOM 1362 N N . LEU A 1 177 ? -16.294 -7.103 5.025 1.00 85.50 177 LEU A N 1
ATOM 1363 C CA . LEU A 1 177 ? -15.415 -6.394 4.108 1.00 85.50 177 LEU A CA 1
ATOM 1364 C C . LEU A 1 177 ? -15.693 -6.910 2.693 1.00 85.50 177 LEU A C 1
ATOM 1366 O O . LEU A 1 177 ? -15.572 -8.110 2.443 1.00 85.50 177 LEU A O 1
ATOM 1370 N N . GLY A 1 178 ? -16.069 -6.017 1.776 1.00 83.44 178 GLY A N 1
ATOM 1371 C CA . GLY A 1 178 ? -16.294 -6.369 0.375 1.00 83.44 178 GLY A CA 1
ATOM 1372 C C . GLY A 1 178 ? -14.984 -6.723 -0.351 1.00 83.44 178 GLY A C 1
ATOM 1373 O O . GLY A 1 178 ? -14.051 -7.253 0.249 1.00 83.44 178 GLY A O 1
ATOM 1374 N N . PRO A 1 179 ? -14.845 -6.411 -1.652 1.00 86.56 179 PRO A N 1
ATOM 1375 C CA . PRO A 1 179 ? -13.620 -6.704 -2.393 1.00 86.56 179 PRO A CA 1
ATOM 1376 C C . PRO A 1 179 ? -12.377 -6.085 -1.742 1.00 86.56 179 PRO A C 1
ATOM 1378 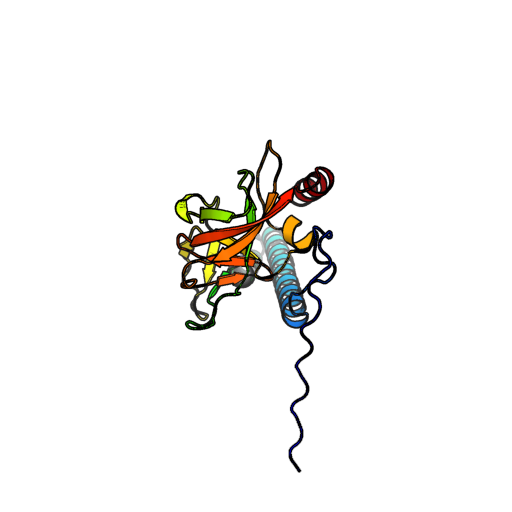O O . PRO A 1 179 ? -12.284 -4.864 -1.588 1.00 86.56 179 PRO A O 1
ATOM 1381 N N . GLN A 1 180 ? -11.414 -6.933 -1.394 1.00 87.56 180 GLN A N 1
ATOM 1382 C CA . GLN A 1 180 ? -10.176 -6.562 -0.719 1.00 87.56 180 GLN A CA 1
ATOM 1383 C C . GLN A 1 180 ? -8.986 -6.703 -1.661 1.00 87.56 180 GLN A C 1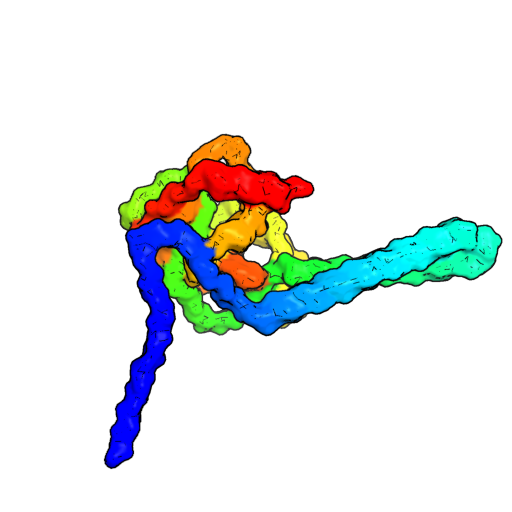
ATOM 1385 O O . GLN A 1 180 ? -8.943 -7.600 -2.504 1.00 87.56 180 GLN A O 1
ATOM 1390 N N . TYR A 1 181 ? -7.996 -5.830 -1.494 1.00 87.38 181 TYR A N 1
ATOM 1391 C CA . TYR A 1 181 ? -6.780 -5.869 -2.291 1.00 87.38 181 TYR A CA 1
ATOM 1392 C C . TYR A 1 181 ? -5.550 -5.746 -1.403 1.00 87.38 181 TYR A C 1
ATOM 1394 O O . TYR A 1 181 ? -5.521 -4.928 -0.490 1.00 87.38 181 TYR A O 1
ATOM 1402 N N . GLN A 1 182 ? -4.502 -6.501 -1.698 1.00 85.88 182 GLN A N 1
ATOM 1403 C CA . GLN A 1 182 ? -3.292 -6.557 -0.887 1.00 85.88 182 GLN A CA 1
ATOM 1404 C C . GLN A 1 182 ? -2.078 -6.001 -1.628 1.00 85.88 182 GLN A C 1
ATOM 1406 O O . GLN A 1 182 ? -1.895 -6.223 -2.826 1.00 85.88 182 GLN A O 1
ATOM 1411 N N . ARG A 1 183 ? -1.208 -5.309 -0.891 1.00 83.75 183 ARG A N 1
ATOM 1412 C CA . ARG A 1 183 ? 0.145 -4.953 -1.324 1.00 83.75 183 ARG A CA 1
ATOM 1413 C C . ARG A 1 183 ? 1.112 -5.080 -0.151 1.00 83.75 183 ARG A C 1
ATOM 1415 O O . ARG A 1 183 ? 1.202 -4.173 0.681 1.00 83.75 183 ARG A O 1
ATOM 1422 N N . GLY A 1 184 ? 1.857 -6.184 -0.099 1.00 82.50 184 GLY A N 1
ATOM 1423 C CA . GLY A 1 184 ? 2.733 -6.493 1.028 1.00 82.50 184 GLY A CA 1
ATOM 1424 C C . GLY A 1 184 ? 1.940 -6.520 2.337 1.00 82.50 184 GLY A C 1
ATOM 1425 O O . GLY A 1 184 ? 0.991 -7.286 2.474 1.00 82.50 184 GLY A O 1
ATOM 1426 N N . ALA A 1 185 ? 2.299 -5.638 3.274 1.00 81.25 185 ALA A N 1
ATOM 1427 C CA . ALA A 1 185 ? 1.621 -5.513 4.567 1.00 81.25 185 ALA A CA 1
ATOM 1428 C C . ALA A 1 185 ? 0.304 -4.708 4.522 1.00 81.25 185 ALA A C 1
ATOM 1430 O O . ALA A 1 185 ? -0.410 -4.648 5.515 1.00 81.25 185 ALA A O 1
ATOM 1431 N N . ALA A 1 186 ? -0.012 -4.025 3.421 1.00 85.75 186 ALA A N 1
ATOM 1432 C CA . ALA A 1 186 ? -1.188 -3.162 3.357 1.00 85.75 186 ALA A CA 1
ATOM 1433 C C . ALA A 1 186 ? -2.373 -3.875 2.701 1.00 85.75 186 ALA A C 1
ATOM 1435 O O . ALA A 1 186 ? -2.228 -4.507 1.652 1.00 85.75 186 ALA A O 1
ATOM 1436 N N . LEU A 1 187 ? -3.550 -3.683 3.284 1.00 88.00 187 LEU A N 1
ATOM 1437 C CA . LEU A 1 187 ? -4.850 -4.006 2.716 1.00 88.00 187 LEU A CA 1
ATOM 1438 C C . LEU A 1 187 ? -5.502 -2.710 2.217 1.00 88.00 187 LEU A C 1
ATOM 1440 O O . LEU A 1 187 ? -5.447 -1.681 2.888 1.00 88.00 187 LEU A O 1
ATOM 1444 N N . GLY A 1 188 ? -6.098 -2.743 1.035 1.00 88.94 188 GLY A N 1
ATOM 1445 C CA . GLY A 1 188 ? -6.831 -1.644 0.427 1.00 88.94 188 GLY A CA 1
ATOM 1446 C C . GLY A 1 188 ? -8.265 -2.063 0.138 1.00 88.94 188 GLY A C 1
ATOM 1447 O O . GLY A 1 188 ? -8.494 -3.100 -0.487 1.00 88.94 188 GLY A O 1
ATOM 1448 N N . ILE A 1 189 ? -9.218 -1.234 0.557 1.00 89.06 189 ILE A N 1
ATOM 1449 C CA . ILE A 1 189 ? -10.650 -1.457 0.349 1.00 89.06 189 ILE A CA 1
ATOM 1450 C C . ILE A 1 189 ? -11.220 -0.286 -0.467 1.00 89.06 189 ILE A C 1
ATOM 1452 O O . ILE A 1 189 ? -11.067 0.864 -0.055 1.00 89.06 189 ILE A O 1
ATOM 1456 N N . PRO A 1 190 ? -11.824 -0.520 -1.650 1.00 88.38 190 PRO A N 1
ATOM 1457 C CA . PRO A 1 190 ? -12.247 0.541 -2.569 1.00 88.38 190 PRO A CA 1
ATOM 1458 C C . PRO A 1 190 ? -13.649 1.108 -2.280 1.00 88.38 190 PRO A C 1
ATOM 1460 O O . PRO A 1 190 ? -14.223 1.759 -3.150 1.00 88.38 190 PRO A O 1
ATOM 1463 N N . HIS A 1 191 ? -14.217 0.817 -1.114 1.00 88.19 191 HIS A N 1
ATOM 1464 C CA . HIS A 1 191 ? -15.529 1.276 -0.662 1.00 88.19 191 HIS A CA 1
ATOM 1465 C C . HIS A 1 191 ? -15.437 1.745 0.789 1.00 88.19 191 HIS A C 1
ATOM 1467 O O . HIS A 1 191 ? -14.407 1.553 1.442 1.00 88.19 191 HIS A O 1
ATOM 1473 N N . ASP A 1 192 ? -16.501 2.384 1.255 1.00 92.25 192 ASP A N 1
ATOM 1474 C CA . ASP A 1 192 ? -16.576 2.899 2.613 1.00 92.25 192 ASP A CA 1
ATOM 1475 C C . ASP A 1 192 ? -16.679 1.742 3.605 1.00 92.25 192 ASP A C 1
ATOM 1477 O O . ASP A 1 192 ? -17.341 0.739 3.340 1.00 92.25 192 ASP A O 1
ATOM 1481 N N . VAL A 1 193 ? -15.992 1.870 4.737 1.00 91.38 193 VAL A N 1
ATOM 1482 C CA . VAL A 1 193 ? -15.925 0.807 5.744 1.00 91.38 193 VAL A CA 1
ATOM 1483 C C . VAL A 1 193 ? -16.371 1.364 7.079 1.00 91.38 193 VAL A C 1
ATOM 1485 O O . VAL A 1 193 ? -15.740 2.275 7.618 1.00 91.38 193 VAL A O 1
ATOM 1488 N N . THR A 1 194 ? -17.443 0.797 7.622 1.00 94.88 194 THR A N 1
ATOM 1489 C CA . THR A 1 194 ? -17.901 1.106 8.974 1.00 94.88 194 THR A CA 1
ATOM 1490 C C . THR A 1 194 ? -17.229 0.170 9.965 1.00 94.88 194 THR A C 1
ATOM 1492 O O . THR A 1 194 ? -17.299 -1.057 9.848 1.00 94.88 194 THR A O 1
ATOM 1495 N N . VAL A 1 195 ? -16.561 0.769 10.941 1.00 95.88 195 VAL A N 1
ATOM 1496 C CA . VAL A 1 195 ? -15.765 0.075 11.946 1.00 95.88 195 VAL A CA 1
ATOM 1497 C C . VAL A 1 195 ? -16.113 0.585 13.337 1.00 95.88 195 VAL A C 1
ATOM 1499 O O . VAL A 1 195 ? -16.492 1.744 13.510 1.00 95.88 195 VAL A O 1
ATOM 1502 N N . ARG A 1 196 ? -15.928 -0.271 14.334 1.00 96.94 196 ARG A N 1
ATOM 1503 C CA . ARG A 1 196 ? -15.873 0.104 15.742 1.00 96.94 196 ARG A CA 1
ATOM 1504 C C . ARG A 1 196 ? -14.419 0.280 16.154 1.00 96.94 196 ARG A C 1
ATOM 1506 O O . ARG A 1 196 ? -13.569 -0.550 15.829 1.00 96.94 196 ARG A O 1
ATOM 1513 N N . VAL A 1 197 ? -14.125 1.354 16.874 1.00 96.69 197 VAL A N 1
ATOM 1514 C CA . VAL A 1 197 ? -12.800 1.586 17.447 1.00 96.69 197 VAL A CA 1
ATOM 1515 C C . VAL A 1 197 ? -12.638 0.706 18.679 1.00 96.69 197 VAL A C 1
ATOM 1517 O O . VAL A 1 197 ? -13.305 0.907 19.685 1.00 96.69 197 VAL A O 1
ATOM 1520 N N . LEU A 1 198 ? -11.737 -0.268 18.625 1.00 95.06 198 LEU A N 1
ATOM 1521 C CA . LEU A 1 198 ? -11.422 -1.113 19.776 1.00 95.06 198 LEU A CA 1
ATOM 1522 C C . LEU A 1 198 ? -10.413 -0.429 20.694 1.00 95.06 198 LEU A C 1
ATOM 1524 O O . LEU A 1 198 ? -10.571 -0.412 21.911 1.00 95.06 198 LEU A O 1
ATOM 1528 N N . ASN A 1 199 ? -9.368 0.152 20.103 1.00 94.00 199 ASN A N 1
ATOM 1529 C CA . ASN A 1 199 ? -8.290 0.787 20.845 1.00 94.00 199 ASN A CA 1
ATOM 1530 C C . ASN A 1 199 ? -7.686 1.956 20.059 1.00 94.00 199 ASN A C 1
ATOM 1532 O O . ASN A 1 199 ? -7.646 1.947 18.825 1.00 94.00 199 ASN A O 1
ATOM 1536 N N . ARG A 1 200 ? -7.155 2.941 20.786 1.00 91.94 200 ARG A N 1
ATOM 1537 C CA . ARG A 1 200 ? -6.404 4.072 20.239 1.00 91.94 200 ARG A CA 1
ATOM 1538 C C . ARG A 1 200 ? -5.044 4.162 20.906 1.00 91.94 200 ARG A C 1
ATOM 1540 O O . ARG A 1 200 ? -4.949 4.304 22.120 1.00 91.94 200 ARG A O 1
ATOM 1547 N N . GLN A 1 201 ? -4.001 4.253 20.091 1.00 90.06 201 GLN A N 1
ATOM 1548 C CA . GLN A 1 201 ? -2.638 4.456 20.562 1.00 90.06 201 GLN A CA 1
ATOM 1549 C C . GLN A 1 201 ? -2.027 5.713 19.925 1.00 90.06 201 GLN A C 1
ATOM 1551 O O . GLN A 1 201 ? -1.964 5.818 18.695 1.00 90.06 201 GLN A O 1
ATOM 1556 N N . PRO A 1 202 ? -1.580 6.701 20.721 1.00 86.50 202 PRO A N 1
ATOM 1557 C CA . PRO A 1 202 ? -0.899 7.871 20.187 1.00 86.50 202 PRO A CA 1
ATOM 1558 C C . PRO A 1 202 ? 0.478 7.488 19.638 1.00 86.50 202 PRO A C 1
ATOM 1560 O O . PRO A 1 202 ? 1.275 6.821 20.292 1.00 86.50 202 PRO A O 1
ATOM 1563 N N . LEU A 1 203 ? 0.787 7.956 18.430 1.00 79.06 203 LEU A N 1
ATOM 1564 C CA . LEU A 1 203 ? 2.102 7.767 17.827 1.00 79.06 203 LEU A CA 1
ATOM 1565 C C . LEU A 1 203 ? 3.112 8.777 18.391 1.00 79.06 203 LEU A C 1
ATOM 1567 O O . LEU A 1 203 ? 2.893 9.983 18.255 1.00 79.06 203 LEU A O 1
ATOM 1571 N N . PRO A 1 204 ? 4.242 8.342 18.972 1.00 68.81 204 PRO A N 1
ATOM 1572 C CA . PRO A 1 204 ? 5.233 9.248 19.522 1.00 68.81 204 PRO A CA 1
ATOM 1573 C C . PRO A 1 204 ? 5.835 10.116 18.414 1.00 68.81 204 PRO A C 1
ATOM 1575 O O . PRO A 1 204 ? 6.069 9.674 17.283 1.00 68.81 204 PRO A O 1
ATOM 1578 N N . LEU A 1 205 ? 6.134 11.372 18.748 1.00 61.59 205 LEU A N 1
ATOM 1579 C CA . LEU A 1 205 ? 6.691 12.362 17.817 1.00 61.59 205 LEU A CA 1
ATOM 1580 C C . LEU A 1 205 ? 8.022 11.905 17.180 1.00 61.59 205 LEU A C 1
ATOM 1582 O O . LEU A 1 205 ? 8.356 12.310 16.066 1.00 61.59 205 LEU A O 1
ATOM 1586 N N . THR A 1 206 ? 8.761 11.008 17.835 1.00 57.91 206 THR A N 1
ATOM 1587 C CA . THR A 1 206 ? 9.993 10.386 17.321 1.00 57.91 206 THR A CA 1
ATOM 1588 C C . THR A 1 206 ? 9.737 9.358 16.217 1.00 57.91 206 THR A C 1
ATOM 1590 O O . THR A 1 206 ? 10.525 9.257 15.275 1.00 57.91 206 THR A O 1
ATOM 1593 N N . ALA A 1 207 ? 8.612 8.638 16.252 1.00 56.81 207 ALA A N 1
ATOM 1594 C CA . ALA A 1 207 ? 8.196 7.810 15.122 1.00 56.81 207 ALA A CA 1
ATOM 1595 C C . ALA A 1 207 ? 7.917 8.698 13.899 1.00 56.81 207 ALA A C 1
ATOM 1597 O O . ALA A 1 207 ? 8.344 8.389 12.788 1.00 56.81 207 ALA A O 1
ATOM 1598 N N . ARG A 1 208 ? 7.311 9.872 14.111 1.00 56.06 208 ARG A N 1
ATOM 1599 C CA . ARG A 1 208 ? 6.976 10.846 13.060 1.00 56.06 208 ARG A CA 1
ATOM 1600 C C . ARG A 1 208 ? 8.197 11.416 12.328 1.00 56.06 208 ARG A C 1
ATOM 1602 O O . ARG A 1 208 ? 8.136 11.617 11.113 1.00 56.06 208 ARG A O 1
ATOM 1609 N N . SER A 1 209 ? 9.306 11.676 13.025 1.00 52.09 209 SER A N 1
ATOM 1610 C CA . SER A 1 209 ? 10.537 12.176 12.391 1.00 52.09 209 SER A CA 1
ATOM 1611 C C . SER A 1 209 ? 11.185 11.123 11.480 1.00 52.09 209 SER A C 1
ATOM 1613 O O . SER A 1 209 ? 11.655 11.464 10.391 1.00 52.09 209 SER A O 1
ATOM 1615 N N . ARG A 1 210 ? 11.111 9.835 11.854 1.00 52.78 210 ARG A N 1
ATOM 1616 C CA . ARG A 1 210 ? 11.533 8.706 11.002 1.00 52.78 210 ARG A CA 1
ATOM 1617 C C . ARG A 1 210 ? 10.626 8.523 9.780 1.00 52.78 210 ARG A C 1
ATOM 1619 O O . ARG A 1 210 ? 11.149 8.291 8.692 1.00 52.78 210 ARG A O 1
ATOM 1626 N N . LEU A 1 211 ? 9.307 8.704 9.926 1.00 52.88 211 LEU A N 1
ATOM 1627 C CA . LEU A 1 211 ? 8.360 8.704 8.795 1.00 52.88 211 LEU A CA 1
ATOM 1628 C C . LEU A 1 211 ? 8.677 9.828 7.789 1.00 52.88 211 LEU A C 1
ATOM 1630 O O . LEU A 1 211 ? 8.617 9.623 6.581 1.00 52.88 211 LEU A O 1
ATOM 1634 N N . ARG A 1 212 ? 9.066 11.018 8.271 1.00 50.50 212 ARG A N 1
ATOM 1635 C CA . ARG A 1 212 ? 9.406 12.172 7.417 1.00 50.50 212 ARG A CA 1
ATOM 1636 C C . ARG A 1 212 ? 10.726 12.030 6.657 1.00 50.50 212 ARG A C 1
ATOM 1638 O O . ARG A 1 212 ? 10.801 12.512 5.531 1.00 50.50 212 ARG A O 1
ATOM 1645 N N . ARG A 1 213 ? 11.758 11.415 7.249 1.00 49.81 213 ARG A N 1
ATOM 1646 C CA . ARG A 1 213 ? 13.082 11.266 6.607 1.00 49.81 213 ARG A CA 1
ATOM 1647 C C . ARG A 1 213 ? 13.108 10.230 5.477 1.00 49.81 213 ARG A C 1
ATOM 1649 O O . ARG A 1 213 ? 13.963 10.343 4.617 1.00 49.81 213 ARG A O 1
ATOM 1656 N N . ARG A 1 214 ? 12.194 9.251 5.470 1.00 45.69 214 ARG A N 1
ATOM 1657 C CA . ARG A 1 214 ? 12.117 8.199 4.432 1.00 45.69 214 ARG A CA 1
ATOM 1658 C C . ARG A 1 214 ? 11.172 8.509 3.265 1.00 45.69 214 ARG A C 1
ATOM 1660 O O . ARG A 1 214 ? 11.121 7.736 2.319 1.00 45.69 214 ARG A O 1
ATOM 1667 N N . GLY A 1 215 ? 10.397 9.590 3.360 1.00 41.56 215 GLY A N 1
ATOM 1668 C CA . GLY A 1 215 ? 9.484 10.048 2.305 1.00 41.56 215 GLY A CA 1
ATOM 1669 C C . GLY A 1 215 ? 10.007 11.234 1.485 1.00 41.56 215 GLY A C 1
ATOM 1670 O O . GLY A 1 215 ? 9.215 11.839 0.761 1.00 41.56 215 GLY A O 1
ATOM 1671 N N . ARG A 1 216 ? 11.280 11.606 1.666 1.00 37.16 216 ARG A N 1
ATOM 1672 C CA . ARG A 1 216 ? 12.059 12.462 0.761 1.00 37.16 216 ARG A CA 1
ATOM 1673 C C . ARG A 1 216 ? 13.001 11.565 -0.021 1.00 37.16 216 ARG A C 1
ATOM 1675 O O . ARG A 1 216 ? 13.190 11.870 -1.211 1.00 37.16 216 ARG A O 1
#